Protein AF-A0A965PUX4-F1 (afdb_monomer_lite)

Foldseek 3Di:
DPPWVVQLLVLLLVQCLFDDPSVVLLLVLLVVLLVCVLVLLLVLLCVLLVQVPDDLVVSLVVLQVQLCVVLVVLCVVQQADKFFDAPLNLCLLCPCPQLLVQLCVVCVVVVHHDDNSNPDDGGDIDRLVSLLSSLVSLQVQLQVCADPLRHGDPRSVVSVVSSLSSLVVSQVRADADPPPRGGSSLVSVLSPSDSVLLVQLLSLLLCLQPDQPDHVCNSCPSHHNSSLSSSLSSVSVNLSVQSVDPNSLVCLLCVVVPVSSLRSLCSSSPPSSVSSVVSSPLSNSLNVSSCRSVPDPPSSVVSVVDDDDPVSNVSSVQSSVCSVVSGRRPPPDD

Sequence (334 aa):
MDAAGQPTKTLLDTLATLPGQTKTLVEQFIRNRQVTRPARIMTAADEALGTGGAGYKTTIDALIQQKKTDAAPLYKQIENLSVKVDPELNKLLQAAPKAHGRYEELSQINRQTPIDLSKIRPGDDIPFDALDKVKQSLYDLADAAKGEFGKPTNLSKSYDQLRIDLTNKMDKLSPKDPTTKESIYKMARNAFEGPSQLEGAVKAGRMAMKTDEIGVSELTKGMSASELDAFRIGALQSLRDKVGTEAGQTSLLKMYKEPATSGKLKEIFGTDYREFAAFVAKESRLKEFEKIGRGSQTAQRLFAANELDANDAMQAGQAVASASQGNAAPLLST

Structure (mmCIF, N/CA/C/O backbone):
data_AF-A0A965PUX4-F1
#
_entry.id   AF-A0A965PUX4-F1
#
loop_
_atom_site.group_PDB
_atom_site.id
_atom_site.type_symbol
_atom_site.label_atom_id
_atom_site.label_alt_id
_atom_site.label_comp_id
_atom_site.label_asym_id
_atom_site.label_entity_id
_atom_site.label_seq_id
_atom_site.pdbx_PDB_ins_code
_atom_site.Cartn_x
_atom_site.Cartn_y
_atom_site.Cartn_z
_atom_site.occupancy
_atom_site.B_iso_or_equiv
_atom_site.auth_seq_id
_atom_site.auth_comp_id
_atom_site.auth_asym_id
_atom_site.auth_atom_id
_atom_site.pdbx_PDB_model_num
ATOM 1 N N . MET A 1 1 ? -35.985 2.008 13.898 1.00 30.86 1 MET A N 1
ATOM 2 C CA . MET A 1 1 ? -36.688 1.220 14.935 1.00 30.86 1 MET A CA 1
ATOM 3 C C . MET A 1 1 ? -35.775 1.177 16.150 1.00 30.86 1 MET A C 1
ATOM 5 O O . MET A 1 1 ? -34.848 0.382 16.191 1.00 30.86 1 MET A O 1
ATOM 9 N N . ASP A 1 2 ? -35.990 2.111 17.077 1.00 41.19 2 ASP A N 1
ATOM 10 C CA . ASP A 1 2 ? -35.045 2.525 18.130 1.00 41.19 2 ASP A CA 1
ATOM 11 C C . ASP A 1 2 ? -35.430 2.045 19.546 1.00 41.19 2 ASP A C 1
ATOM 13 O O . ASP A 1 2 ? -34.947 2.569 20.547 1.00 41.19 2 ASP A O 1
ATOM 17 N N . ALA A 1 3 ? -36.303 1.040 19.662 1.00 36.16 3 ALA A N 1
ATOM 18 C CA . ALA A 1 3 ? -36.922 0.667 20.939 1.00 36.16 3 ALA A CA 1
ATOM 19 C C . ALA A 1 3 ? -36.127 -0.354 21.784 1.00 36.16 3 ALA A C 1
ATOM 21 O O . ALA A 1 3 ? -36.355 -0.456 22.985 1.00 36.16 3 ALA A O 1
ATOM 22 N N . ALA A 1 4 ? -35.172 -1.091 21.205 1.00 45.22 4 ALA A N 1
ATOM 23 C CA . ALA A 1 4 ? -34.545 -2.232 21.891 1.00 45.22 4 ALA A CA 1
ATOM 24 C C . ALA A 1 4 ? -33.471 -1.859 22.942 1.00 45.22 4 ALA A C 1
ATOM 26 O O . ALA A 1 4 ? -33.106 -2.691 23.761 1.00 45.22 4 ALA A O 1
ATOM 27 N N . GLY A 1 5 ? -32.943 -0.628 22.952 1.00 49.47 5 GLY A N 1
ATOM 28 C CA . GLY A 1 5 ? -31.853 -0.234 23.867 1.00 49.47 5 GLY A CA 1
ATOM 29 C C . GLY A 1 5 ? -32.276 0.590 25.088 1.00 49.47 5 GLY A C 1
ATOM 30 O O . GLY A 1 5 ? -31.553 0.630 26.084 1.00 49.47 5 GLY A O 1
ATOM 31 N N . GLN A 1 6 ? -33.428 1.264 25.024 1.00 56.12 6 GLN A N 1
ATOM 32 C CA . GLN A 1 6 ? -33.880 2.162 26.092 1.00 56.12 6 GLN A CA 1
ATOM 33 C C . GLN A 1 6 ? -34.237 1.448 27.408 1.00 56.12 6 GLN A C 1
ATOM 35 O O . GLN A 1 6 ? -33.790 1.929 28.448 1.00 56.12 6 GLN A O 1
ATOM 40 N N . PRO A 1 7 ? -34.939 0.294 27.406 1.00 67.38 7 PRO A N 1
ATOM 41 C CA . PRO A 1 7 ? -35.315 -0.383 28.650 1.00 67.38 7 PRO A CA 1
ATOM 42 C C . PRO A 1 7 ? -34.097 -0.821 29.473 1.00 67.38 7 PRO A C 1
ATOM 44 O O . PRO A 1 7 ? -34.041 -0.606 30.680 1.00 67.38 7 PRO A O 1
ATOM 47 N N . THR A 1 8 ? -33.071 -1.364 28.812 1.00 68.69 8 THR A N 1
ATOM 48 C CA . THR A 1 8 ? -31.833 -1.813 29.471 1.00 68.69 8 THR A CA 1
ATOM 49 C C . THR A 1 8 ? -30.975 -0.651 29.954 1.00 68.69 8 THR A C 1
ATOM 51 O O . THR A 1 8 ? -30.372 -0.755 31.017 1.00 68.69 8 THR A O 1
ATOM 54 N N . LYS A 1 9 ? -30.947 0.477 29.227 1.00 71.25 9 LYS A N 1
ATOM 55 C CA . LYS A 1 9 ? -30.250 1.687 29.681 1.00 71.25 9 LYS A CA 1
ATOM 56 C C . LYS A 1 9 ? -30.837 2.211 30.987 1.00 71.25 9 LYS A C 1
ATOM 58 O O . LYS A 1 9 ? -30.085 2.471 31.916 1.00 71.25 9 LYS A O 1
ATOM 63 N N . THR A 1 10 ? -32.158 2.375 31.030 1.00 72.88 10 THR A N 1
ATOM 64 C CA . THR A 1 10 ? -32.869 2.914 32.194 1.00 72.88 10 THR A CA 1
ATOM 65 C C . THR A 1 10 ? -32.741 1.979 33.388 1.00 72.88 10 THR A C 1
ATOM 67 O O . THR A 1 10 ? -32.409 2.442 34.471 1.00 72.88 10 THR A O 1
ATOM 70 N N . LEU A 1 11 ? -32.898 0.667 33.178 1.00 72.31 11 LEU A N 1
ATOM 71 C CA . LEU A 1 11 ? -32.701 -0.333 34.228 1.00 72.31 11 LEU A CA 1
ATOM 72 C C . LEU A 1 11 ? -31.281 -0.273 34.804 1.00 72.31 11 LEU A C 1
ATOM 74 O O . LEU A 1 11 ? -31.112 -0.161 36.012 1.00 72.31 11 LEU A O 1
ATOM 78 N N . LEU A 1 12 ? -30.253 -0.285 33.950 1.00 71.94 12 LEU A N 1
ATOM 79 C CA . LEU A 1 12 ? -28.868 -0.148 34.402 1.00 71.94 12 LEU A CA 1
ATOM 80 C C . LEU A 1 12 ? -28.621 1.183 35.125 1.00 71.94 12 LEU A C 1
ATOM 82 O O . LEU A 1 12 ? -27.825 1.208 36.057 1.00 71.94 12 LEU A O 1
ATOM 86 N N . ASP A 1 13 ? -29.274 2.273 34.711 1.00 74.44 13 ASP A N 1
ATOM 87 C CA . ASP A 1 13 ? -29.136 3.590 35.346 1.00 74.44 13 ASP A CA 1
ATOM 88 C C . ASP A 1 13 ? -29.718 3.592 36.755 1.00 74.44 13 ASP A C 1
ATOM 90 O O . ASP A 1 13 ? -29.035 3.979 37.701 1.00 74.44 13 ASP A O 1
ATOM 94 N N . THR A 1 14 ? -30.921 3.041 36.917 1.00 73.94 14 THR A N 1
ATOM 95 C CA . THR A 1 14 ? -31.535 2.820 38.227 1.00 73.94 14 THR A CA 1
ATOM 96 C C . THR A 1 14 ? -30.644 1.946 39.109 1.00 73.94 14 THR A C 1
ATOM 98 O O . THR A 1 14 ? -30.295 2.349 40.217 1.00 73.94 14 THR A O 1
ATOM 101 N N . LEU A 1 15 ? -30.176 0.805 38.602 1.00 72.56 15 LEU A N 1
ATOM 102 C CA . LEU A 1 15 ? -29.311 -0.107 39.353 1.00 72.56 15 LEU A CA 1
ATOM 103 C C . LEU A 1 15 ? -27.972 0.539 39.740 1.00 72.56 15 LEU A C 1
ATOM 105 O O . LEU A 1 15 ? -27.509 0.373 40.863 1.00 72.56 15 LEU A O 1
ATOM 109 N N . ALA A 1 16 ? -27.363 1.336 38.861 1.00 74.19 16 ALA A N 1
ATOM 110 C CA . ALA A 1 16 ? -26.128 2.059 39.168 1.00 74.19 16 ALA A CA 1
ATOM 111 C C . ALA A 1 16 ? -26.315 3.180 40.206 1.00 74.19 16 ALA A C 1
ATOM 113 O O . ALA A 1 16 ? -25.335 3.648 40.794 1.00 74.19 16 ALA A O 1
ATOM 114 N N . THR A 1 17 ? -27.552 3.644 40.417 1.00 73.56 17 THR A N 1
ATOM 115 C CA . THR A 1 17 ? -27.882 4.605 41.479 1.00 73.56 17 THR A CA 1
ATOM 116 C C . THR A 1 17 ? -28.152 3.956 42.835 1.00 73.56 17 THR A C 1
ATOM 118 O O . THR A 1 17 ? -28.028 4.651 43.846 1.00 73.56 17 THR A O 1
ATOM 121 N N . LEU A 1 18 ? -28.444 2.650 42.881 1.00 73.31 18 LEU A N 1
ATOM 122 C CA . LEU A 1 18 ? -28.573 1.904 44.134 1.00 73.31 18 LEU A CA 1
ATOM 123 C C . LEU A 1 18 ? -27.185 1.688 44.763 1.00 73.31 18 LEU A C 1
ATOM 125 O O . LEU A 1 18 ? -26.250 1.342 44.048 1.00 73.31 18 LEU A O 1
ATOM 129 N N . PRO A 1 19 ? -26.998 1.894 46.073 1.00 67.81 19 PRO A N 1
ATOM 130 C CA . PRO A 1 19 ? -25.722 1.640 46.747 1.00 67.81 19 PRO A CA 1
ATOM 131 C C . PRO A 1 19 ? -25.378 0.141 46.858 1.00 67.81 19 PRO A C 1
ATOM 133 O O . PRO A 1 19 ? -26.136 -0.735 46.460 1.00 67.81 19 PRO A O 1
ATOM 136 N N . GLY A 1 20 ? -24.196 -0.181 47.388 1.00 74.00 20 GLY A N 1
ATOM 137 C CA . GLY A 1 20 ? -23.820 -1.568 47.687 1.00 74.00 20 GLY A CA 1
ATOM 138 C C . GLY A 1 20 ? -23.318 -2.386 46.488 1.00 74.00 20 GLY A C 1
ATOM 139 O O . GLY A 1 20 ? -22.687 -1.862 45.566 1.00 74.00 20 GLY A O 1
ATOM 140 N N . GLN A 1 21 ? -23.528 -3.706 46.539 1.00 74.50 21 GLN A N 1
ATOM 141 C CA . GLN A 1 21 ? -22.941 -4.672 45.595 1.00 74.50 21 GLN A CA 1
ATOM 142 C C . GLN A 1 21 ? -23.390 -4.434 44.145 1.00 74.50 21 GLN A C 1
ATOM 144 O O . GLN A 1 21 ? -22.582 -4.562 43.225 1.00 74.50 21 GLN A O 1
ATOM 149 N N . THR A 1 22 ? -24.636 -4.004 43.945 1.00 71.69 22 THR A N 1
ATOM 150 C CA . THR A 1 22 ? -25.219 -3.707 42.632 1.00 71.69 22 THR A CA 1
ATOM 151 C C . THR A 1 22 ? -24.461 -2.605 41.887 1.00 71.69 22 THR A C 1
ATOM 153 O O . THR A 1 22 ? -24.071 -2.794 40.732 1.00 71.69 22 THR A O 1
ATOM 156 N N . LYS A 1 23 ? -24.142 -1.492 42.559 1.00 75.62 23 LYS A N 1
ATOM 157 C CA . LYS A 1 23 ? -23.298 -0.430 41.989 1.00 75.62 23 LYS A CA 1
ATOM 158 C C . LYS A 1 23 ? -21.919 -0.941 41.605 1.00 75.62 23 LYS A C 1
ATOM 160 O O . LYS A 1 23 ? -21.445 -0.660 40.508 1.00 75.62 23 LYS A O 1
ATOM 165 N N . THR A 1 24 ? -21.288 -1.713 42.489 1.00 80.50 24 THR A N 1
ATOM 166 C CA . THR A 1 24 ? -19.955 -2.276 42.241 1.00 80.50 24 THR A CA 1
ATOM 167 C C . THR A 1 24 ? -19.951 -3.166 40.998 1.00 80.50 24 THR A C 1
ATOM 169 O O . THR A 1 24 ? -19.049 -3.033 40.171 1.00 80.50 24 THR A O 1
ATOM 172 N N . LEU A 1 25 ? -20.974 -4.010 40.818 1.00 79.44 25 LEU A N 1
ATOM 173 C CA . LEU A 1 25 ? -21.133 -4.857 39.632 1.00 79.44 25 LEU A CA 1
ATOM 174 C C . LEU A 1 25 ? -21.278 -4.027 38.350 1.00 79.44 25 LEU A C 1
ATOM 176 O O . LEU A 1 25 ? -20.584 -4.287 37.364 1.00 79.44 25 LEU A O 1
ATOM 180 N N . VAL A 1 26 ? -22.126 -2.993 38.361 1.00 79.06 26 VAL A N 1
ATOM 181 C CA . VAL A 1 26 ? -22.333 -2.131 37.186 1.00 79.06 26 VAL A CA 1
ATOM 182 C C . VAL A 1 26 ? -21.076 -1.311 36.863 1.00 79.06 26 VAL A C 1
ATOM 184 O O . VAL A 1 26 ? -20.679 -1.218 35.700 1.00 79.06 26 VAL A O 1
ATOM 187 N N . GLU A 1 27 ? -20.373 -0.777 37.865 1.00 82.81 27 GLU A N 1
ATOM 188 C CA . GLU A 1 27 ? -19.103 -0.072 37.656 1.00 82.81 27 GLU A CA 1
ATOM 189 C C . GLU A 1 27 ? -17.990 -0.994 37.137 1.00 82.81 27 GLU A C 1
ATOM 191 O O . GLU A 1 27 ? -17.202 -0.588 36.280 1.00 82.81 27 GLU A O 1
ATOM 196 N N . GLN A 1 28 ? -17.893 -2.227 37.647 1.00 85.62 28 GLN A N 1
ATOM 197 C CA . GLN A 1 28 ? -16.951 -3.233 37.146 1.00 85.62 28 GLN A CA 1
ATOM 198 C C . GLN A 1 28 ? -17.258 -3.599 35.695 1.00 85.62 28 GLN A C 1
ATOM 200 O O . GLN A 1 28 ? -16.341 -3.658 34.878 1.00 85.62 28 GLN A O 1
ATOM 205 N N . PHE A 1 29 ? -18.533 -3.769 35.344 1.00 84.25 29 PHE A N 1
ATOM 206 C CA . PHE A 1 29 ? -18.954 -3.981 33.963 1.00 84.25 29 PHE A CA 1
ATOM 207 C C . PHE A 1 29 ? -18.549 -2.815 33.049 1.00 84.25 29 PHE A C 1
ATOM 209 O O . PHE A 1 29 ? -17.936 -3.047 32.004 1.00 84.25 29 PHE A O 1
ATOM 216 N N . ILE A 1 30 ? -18.821 -1.565 33.452 1.00 84.31 30 ILE A N 1
ATOM 217 C CA . ILE A 1 30 ? -18.421 -0.366 32.696 1.00 84.31 30 ILE A CA 1
ATOM 218 C C . ILE A 1 30 ? -16.899 -0.332 32.506 1.00 84.31 30 ILE A C 1
ATOM 220 O O . ILE A 1 30 ? -16.427 -0.192 31.376 1.00 84.31 30 ILE A O 1
ATOM 224 N N . ARG A 1 31 ? -16.126 -0.515 33.586 1.00 86.94 31 ARG A N 1
ATOM 225 C CA . ARG A 1 31 ? -14.654 -0.544 33.534 1.00 86.94 31 ARG A CA 1
ATOM 226 C C . ARG A 1 31 ? -14.146 -1.646 32.608 1.00 86.94 31 ARG A C 1
ATOM 228 O O . ARG A 1 31 ? -13.333 -1.372 31.729 1.00 86.94 31 ARG A O 1
ATOM 235 N N . ASN A 1 32 ? -14.665 -2.864 32.738 1.00 87.31 32 ASN A N 1
ATOM 236 C CA . ASN A 1 32 ? -14.278 -3.987 31.888 1.00 87.31 32 ASN A CA 1
ATOM 237 C C . ASN A 1 32 ? -14.555 -3.688 30.417 1.00 87.31 32 ASN A C 1
ATOM 239 O O . ASN A 1 32 ? -13.683 -3.915 29.578 1.00 87.31 32 ASN A O 1
ATOM 243 N N . ARG A 1 33 ? -15.721 -3.119 30.084 1.00 87.88 33 ARG A N 1
ATOM 244 C CA . ARG A 1 33 ? -16.047 -2.722 28.708 1.00 87.88 33 ARG A CA 1
ATOM 245 C C . ARG A 1 33 ? -15.090 -1.677 28.151 1.00 87.88 33 ARG A C 1
ATOM 247 O O . ARG A 1 33 ? -14.710 -1.811 26.987 1.00 87.88 33 ARG A O 1
ATOM 254 N N . GLN A 1 34 ? -14.716 -0.683 28.957 1.00 86.38 34 GLN A N 1
ATOM 255 C CA . GLN A 1 34 ? -13.759 0.360 28.584 1.00 86.38 34 GLN A CA 1
ATOM 256 C C . GLN A 1 34 ? -12.376 -0.230 28.305 1.00 86.38 34 GLN A C 1
ATOM 258 O O . GLN A 1 34 ? -11.818 0.005 27.235 1.00 86.38 34 GLN A O 1
ATOM 263 N N . VAL A 1 35 ? -11.863 -1.057 29.221 1.00 88.81 35 VAL A N 1
ATOM 264 C CA . VAL A 1 35 ? -10.528 -1.672 29.127 1.00 88.81 35 VAL A CA 1
ATOM 265 C C . VAL A 1 35 ? -10.420 -2.635 27.944 1.00 88.81 35 VAL A C 1
ATOM 267 O O . VAL A 1 35 ? -9.395 -2.686 27.274 1.00 88.81 35 VAL A O 1
ATOM 270 N N . THR A 1 36 ? -11.485 -3.377 27.642 1.00 91.00 36 THR A N 1
ATOM 271 C CA . THR A 1 36 ? -11.485 -4.391 26.572 1.00 91.00 36 THR A CA 1
ATOM 272 C C . THR A 1 36 ? -11.933 -3.853 25.209 1.00 91.00 36 THR A C 1
ATOM 274 O O . THR A 1 36 ? -11.834 -4.564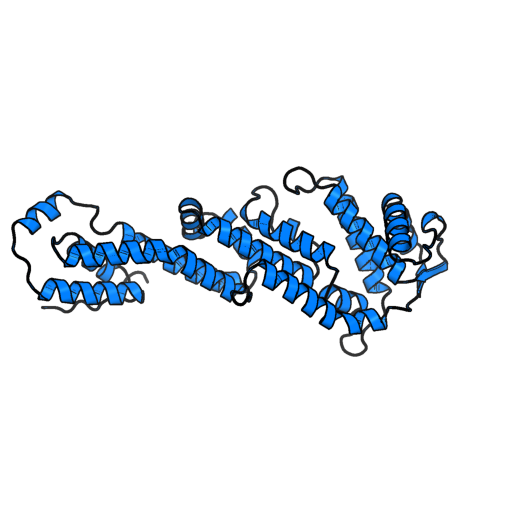 24.209 1.00 91.00 36 THR A O 1
ATOM 277 N N . ARG A 1 37 ? -12.407 -2.599 25.123 1.00 90.69 37 ARG A N 1
ATOM 278 C CA . ARG A 1 37 ? -12.831 -1.982 23.854 1.00 90.69 37 ARG A CA 1
ATOM 279 C C . ARG A 1 37 ? -11.725 -1.979 22.790 1.00 90.69 37 ARG A C 1
ATOM 281 O O . ARG A 1 37 ? -12.043 -2.364 21.666 1.00 90.69 37 ARG A O 1
ATOM 288 N N . PRO A 1 38 ? -10.466 -1.587 23.084 1.00 91.31 38 PRO A N 1
ATOM 289 C CA . PRO A 1 38 ? -9.402 -1.608 22.081 1.00 91.31 38 PRO A CA 1
ATOM 290 C C . PRO A 1 38 ? -9.234 -2.989 21.457 1.00 91.31 38 PRO A C 1
ATOM 292 O O . PRO A 1 38 ? -9.201 -3.096 20.237 1.00 91.31 38 PRO A O 1
ATOM 295 N N . ALA A 1 39 ? -9.218 -4.037 22.287 1.00 90.94 39 ALA A N 1
ATOM 296 C CA . ALA A 1 39 ? -9.098 -5.413 21.824 1.00 90.94 39 ALA A CA 1
ATOM 297 C C . ALA A 1 39 ? -10.256 -5.793 20.893 1.00 90.94 39 ALA A C 1
ATOM 299 O O . ALA A 1 39 ? -10.001 -6.265 19.795 1.00 90.94 39 ALA A O 1
ATOM 300 N N . ARG A 1 40 ? -11.513 -5.500 21.263 1.00 91.56 40 ARG A N 1
ATOM 301 C CA . ARG A 1 40 ? -12.663 -5.820 20.398 1.00 91.56 40 ARG A CA 1
ATOM 302 C C . ARG A 1 40 ? -12.655 -5.057 19.069 1.00 91.56 40 ARG A C 1
ATOM 304 O O . ARG A 1 40 ? -12.982 -5.640 18.043 1.00 91.56 40 ARG A O 1
ATOM 311 N N . ILE A 1 41 ? -12.286 -3.769 19.075 1.00 91.81 41 ILE A N 1
ATOM 312 C CA . ILE A 1 41 ? -12.155 -2.987 17.831 1.00 91.81 41 ILE A CA 1
ATOM 313 C C . ILE A 1 41 ? -11.043 -3.572 16.954 1.00 91.81 41 ILE A C 1
ATOM 315 O O . ILE A 1 41 ? -11.230 -3.665 15.744 1.00 91.81 41 ILE A O 1
ATOM 319 N N . MET A 1 42 ? -9.916 -3.980 17.547 1.00 90.38 42 MET A N 1
ATOM 320 C CA . MET A 1 42 ? -8.828 -4.602 16.794 1.00 90.38 42 MET A CA 1
ATOM 321 C C . MET A 1 42 ? -9.202 -5.967 16.239 1.00 90.38 42 MET A C 1
ATOM 323 O O . MET A 1 42 ? -8.897 -6.214 15.086 1.00 90.38 42 MET A O 1
ATOM 327 N N . THR A 1 43 ? -9.900 -6.814 16.994 1.00 89.56 43 THR A N 1
ATOM 328 C CA . THR A 1 43 ? -10.389 -8.101 16.482 1.00 89.56 43 THR A CA 1
ATOM 329 C C . THR A 1 43 ? -11.285 -7.897 15.264 1.00 89.56 43 THR A C 1
ATOM 331 O O . THR A 1 43 ? -11.024 -8.484 14.224 1.00 89.56 43 THR A O 1
ATOM 334 N N . ALA A 1 44 ? -12.257 -6.982 15.343 1.00 90.75 44 ALA A N 1
ATOM 335 C CA . ALA A 1 44 ? -13.128 -6.682 14.207 1.00 90.75 44 ALA A CA 1
ATOM 336 C C . ALA A 1 44 ? -12.363 -6.101 13.002 1.00 90.75 44 ALA A C 1
ATOM 338 O O . ALA A 1 44 ? -12.739 -6.332 11.857 1.00 90.75 44 ALA A O 1
ATOM 339 N N . ALA A 1 45 ? -11.299 -5.328 13.244 1.00 89.81 45 ALA A N 1
ATOM 340 C CA . ALA A 1 45 ? -10.454 -4.804 12.176 1.00 89.81 45 ALA A CA 1
ATOM 341 C C . ALA A 1 45 ? -9.571 -5.886 11.535 1.00 89.81 45 ALA A C 1
ATOM 343 O O . ALA A 1 45 ? -9.446 -5.914 10.314 1.00 89.81 45 ALA A O 1
ATOM 344 N N . ASP A 1 46 ? -8.971 -6.757 12.349 1.00 85.56 46 ASP A N 1
ATOM 345 C CA . ASP A 1 46 ? -8.137 -7.880 11.912 1.00 85.56 46 ASP A CA 1
ATOM 346 C C . ASP A 1 46 ? -8.969 -8.880 11.088 1.00 85.56 46 ASP A C 1
ATOM 348 O O . ASP A 1 46 ? -8.511 -9.343 10.045 1.00 85.56 46 ASP A O 1
ATOM 352 N N . GLU A 1 47 ? -10.201 -9.172 11.524 1.00 86.81 47 GLU A N 1
ATOM 353 C CA . GLU A 1 47 ? -11.165 -10.022 10.811 1.00 86.81 47 GLU A CA 1
ATOM 354 C C . GLU A 1 47 ? -11.568 -9.404 9.469 1.00 86.81 47 GLU A C 1
ATOM 356 O O . GLU A 1 47 ? -11.436 -10.054 8.434 1.00 86.81 47 GLU A O 1
ATOM 361 N N . ALA A 1 48 ? -11.974 -8.129 9.462 1.00 86.12 48 ALA A N 1
ATOM 362 C CA . ALA A 1 48 ? -12.404 -7.449 8.241 1.00 86.12 48 ALA A CA 1
ATOM 363 C C . ALA A 1 48 ? -11.264 -7.233 7.229 1.00 86.12 48 ALA A C 1
ATOM 365 O O . ALA A 1 48 ? -11.516 -7.172 6.033 1.00 86.12 48 ALA A O 1
ATOM 366 N N . LEU A 1 49 ? -10.010 -7.114 7.681 1.00 79.88 49 LEU A N 1
ATOM 367 C CA . LEU A 1 49 ? -8.841 -7.020 6.794 1.00 79.88 49 LEU A CA 1
ATOM 368 C C . LEU A 1 49 ? -8.208 -8.384 6.479 1.00 79.88 49 LEU A C 1
ATOM 370 O O . LEU A 1 49 ? -7.246 -8.433 5.712 1.00 79.88 49 LEU A O 1
ATOM 374 N N . GLY A 1 50 ? -8.709 -9.476 7.066 1.00 76.94 50 GLY A N 1
ATOM 375 C CA . GLY A 1 50 ? -8.218 -10.834 6.829 1.00 76.94 50 GLY A CA 1
ATOM 376 C C . GLY A 1 50 ? -6.778 -11.084 7.291 1.00 76.94 50 GLY A C 1
ATOM 377 O O . GLY A 1 50 ? -6.093 -11.929 6.719 1.00 76.94 50 GLY A O 1
ATOM 378 N N . THR A 1 51 ? -6.280 -10.362 8.300 1.00 69.50 51 THR A N 1
ATOM 379 C CA . THR A 1 51 ? -4.862 -10.437 8.719 1.00 69.50 51 THR A CA 1
ATOM 380 C C . THR A 1 51 ? -4.562 -11.550 9.727 1.00 69.50 51 THR A C 1
ATOM 382 O O . THR A 1 51 ? -3.399 -11.791 10.052 1.00 69.50 51 THR A O 1
ATOM 385 N N . GLY A 1 52 ? -5.590 -12.241 10.232 1.00 65.62 52 GLY A N 1
ATOM 386 C CA . GLY A 1 52 ? -5.439 -13.443 11.060 1.00 65.62 52 GLY A CA 1
ATOM 387 C C . GLY A 1 52 ? -4.813 -13.216 12.442 1.00 65.62 52 GLY A C 1
ATOM 388 O O . GLY A 1 52 ? -4.331 -14.169 13.049 1.00 65.62 52 GLY A O 1
ATOM 389 N N . GLY A 1 53 ? -4.779 -11.973 12.941 1.00 61.34 53 GLY A N 1
ATOM 390 C CA . GLY A 1 53 ? -4.309 -11.644 14.296 1.00 61.34 53 GLY A CA 1
ATOM 391 C C . GLY A 1 53 ? -2.814 -11.883 14.554 1.00 61.34 53 GLY A C 1
ATOM 392 O O . GLY A 1 53 ? -2.363 -11.798 15.699 1.00 61.34 53 GLY A O 1
ATOM 393 N N . ALA A 1 54 ? -2.029 -12.186 13.518 1.00 60.03 54 ALA A N 1
ATOM 394 C CA . ALA A 1 54 ? -0.600 -12.420 13.650 1.00 60.03 54 ALA A CA 1
ATOM 395 C C . ALA A 1 54 ? 0.152 -11.133 14.049 1.00 60.03 54 ALA A C 1
ATOM 397 O O . ALA A 1 54 ? -0.239 -10.002 13.740 1.00 60.03 54 ALA A O 1
ATOM 398 N N . GLY A 1 55 ? 1.268 -11.300 14.768 1.00 62.75 55 GLY A N 1
ATOM 399 C CA . GLY A 1 55 ? 2.141 -10.187 15.133 1.00 62.75 55 GLY A CA 1
ATOM 400 C C . GLY A 1 55 ? 2.629 -9.451 13.884 1.00 62.75 55 GLY A C 1
ATOM 401 O O . GLY A 1 55 ? 3.038 -10.080 12.911 1.00 62.75 55 GLY A O 1
ATOM 402 N N . TYR A 1 56 ? 2.603 -8.117 13.905 1.00 68.94 56 TYR A N 1
ATOM 403 C CA . TYR A 1 56 ? 2.845 -7.266 12.732 1.00 68.94 56 TYR A CA 1
ATOM 404 C C . TYR A 1 56 ? 4.104 -7.646 11.929 1.00 68.94 56 TYR A C 1
ATOM 406 O O . TYR A 1 56 ? 4.030 -7.829 10.718 1.00 68.94 56 TYR A O 1
ATOM 414 N N . LYS A 1 57 ? 5.251 -7.830 12.600 1.00 69.38 57 LYS A N 1
ATOM 415 C CA . LYS A 1 57 ? 6.514 -8.183 11.929 1.00 69.38 57 LYS A CA 1
ATOM 416 C C . LYS A 1 57 ? 6.474 -9.592 11.329 1.00 69.38 57 LYS A C 1
ATOM 418 O O . LYS A 1 57 ? 6.803 -9.766 10.164 1.00 69.38 57 LYS A O 1
ATOM 423 N N . THR A 1 58 ? 6.000 -10.570 12.099 1.00 72.06 58 THR A N 1
ATOM 424 C CA . THR A 1 58 ? 5.833 -11.958 11.644 1.00 72.06 58 THR A CA 1
ATOM 425 C C . THR A 1 58 ? 4.892 -12.048 10.445 1.00 72.06 58 THR A C 1
ATOM 427 O O . THR A 1 58 ? 5.141 -12.826 9.533 1.00 72.06 58 THR A O 1
ATOM 430 N N . THR A 1 59 ? 3.848 -11.217 10.418 1.00 73.50 59 THR A N 1
ATOM 431 C CA . THR A 1 59 ? 2.885 -11.152 9.311 1.00 73.50 59 THR A CA 1
ATOM 432 C C . THR A 1 59 ? 3.543 -10.629 8.040 1.00 73.50 59 THR A C 1
ATOM 434 O O . THR A 1 59 ? 3.308 -11.177 6.971 1.00 73.50 59 THR A O 1
ATOM 437 N N . ILE A 1 60 ? 4.396 -9.605 8.145 1.00 78.06 60 ILE A N 1
ATOM 438 C CA . ILE A 1 60 ? 5.103 -9.041 6.988 1.00 78.06 60 ILE A CA 1
ATOM 439 C C . ILE A 1 60 ? 6.115 -10.038 6.430 1.00 78.06 60 ILE A C 1
ATOM 441 O O . ILE A 1 60 ? 6.092 -10.296 5.231 1.00 78.06 60 ILE A O 1
ATOM 445 N N . ASP A 1 61 ? 6.963 -10.629 7.276 1.00 82.50 61 ASP A N 1
ATOM 446 C CA . ASP A 1 61 ? 7.987 -11.577 6.819 1.00 82.50 61 ASP A CA 1
ATOM 447 C C . ASP A 1 61 ? 7.340 -12.819 6.175 1.00 82.50 61 ASP A C 1
ATOM 449 O O . ASP A 1 61 ? 7.746 -13.252 5.093 1.00 82.50 61 ASP A O 1
ATOM 453 N N . ALA A 1 62 ? 6.280 -13.354 6.797 1.00 82.88 62 ALA A N 1
ATOM 454 C CA . ALA A 1 62 ? 5.512 -14.469 6.247 1.00 82.88 62 ALA A CA 1
ATOM 455 C C . ALA A 1 62 ? 4.817 -14.095 4.929 1.00 82.88 62 ALA A C 1
ATOM 457 O O . ALA A 1 62 ? 4.888 -14.866 3.972 1.00 82.88 62 ALA A O 1
ATOM 458 N N . LEU A 1 63 ? 4.207 -12.905 4.848 1.00 81.62 63 LEU A N 1
ATOM 459 C CA . LEU A 1 63 ? 3.583 -12.406 3.623 1.00 81.62 63 LEU A CA 1
ATOM 460 C C . LEU A 1 63 ? 4.613 -12.278 2.499 1.00 81.62 63 LEU A C 1
ATOM 462 O O . LEU A 1 63 ? 4.371 -12.772 1.404 1.00 81.62 63 LEU A O 1
ATOM 466 N N . ILE A 1 64 ? 5.764 -11.649 2.756 1.00 86.06 64 ILE A N 1
ATOM 467 C CA . ILE A 1 64 ? 6.836 -11.487 1.764 1.00 86.06 64 ILE A CA 1
ATOM 468 C C . ILE A 1 64 ? 7.270 -12.856 1.244 1.00 86.06 64 ILE A C 1
ATOM 470 O O . ILE A 1 64 ? 7.357 -13.052 0.032 1.00 86.06 64 ILE A O 1
ATOM 474 N N . GLN A 1 65 ? 7.512 -13.814 2.142 1.00 89.19 65 GLN A N 1
ATOM 475 C CA . GLN A 1 65 ? 7.973 -15.142 1.753 1.00 89.19 65 GLN A CA 1
ATOM 476 C C . GLN A 1 65 ? 6.915 -15.918 0.958 1.00 89.19 65 GLN A C 1
ATOM 478 O O . GLN A 1 65 ? 7.250 -16.555 -0.046 1.00 89.19 65 GLN A O 1
ATOM 483 N N . GLN A 1 66 ? 5.650 -15.846 1.372 1.00 88.12 66 GLN A N 1
ATOM 484 C CA . GLN A 1 66 ? 4.535 -16.462 0.659 1.00 88.12 66 GLN A CA 1
ATOM 485 C C . GLN A 1 66 ? 4.386 -15.856 -0.739 1.00 88.12 66 GLN A C 1
ATOM 487 O O . GLN A 1 66 ? 4.495 -16.570 -1.730 1.00 88.12 66 GLN A O 1
ATOM 492 N N . LYS A 1 67 ? 4.242 -14.530 -0.833 1.00 88.62 67 LYS A N 1
ATOM 493 C CA . LYS A 1 67 ? 4.063 -13.815 -2.104 1.00 88.62 67 LYS A CA 1
ATOM 494 C C . LYS A 1 67 ? 5.234 -14.062 -3.059 1.00 88.62 67 LYS A C 1
ATOM 496 O O . LYS A 1 67 ? 5.021 -14.331 -4.239 1.00 88.62 67 LYS A O 1
ATOM 501 N N . LYS A 1 68 ? 6.473 -14.065 -2.550 1.00 90.44 68 LYS A N 1
ATOM 502 C CA . LYS A 1 68 ? 7.668 -14.423 -3.330 1.00 90.44 68 LYS A CA 1
ATOM 503 C C . LYS A 1 68 ? 7.588 -15.845 -3.892 1.00 90.44 68 LYS A C 1
ATOM 505 O O . LYS A 1 68 ? 7.955 -16.060 -5.044 1.00 90.44 68 LYS A O 1
ATOM 510 N N . THR A 1 69 ? 7.124 -16.803 -3.090 1.00 92.69 69 THR A N 1
ATOM 511 C CA . THR A 1 69 ? 6.957 -18.204 -3.510 1.00 92.69 69 THR A CA 1
ATOM 512 C C . THR A 1 69 ? 5.877 -18.328 -4.586 1.00 92.69 69 THR A C 1
ATOM 514 O O . THR A 1 69 ? 6.113 -18.963 -5.612 1.00 92.69 69 THR A O 1
ATOM 517 N N . ASP A 1 70 ? 4.743 -17.654 -4.395 1.00 88.81 70 ASP A N 1
ATOM 518 C CA . ASP A 1 70 ? 3.603 -17.674 -5.317 1.00 88.81 70 ASP A CA 1
ATOM 519 C C . ASP A 1 70 ? 3.941 -17.026 -6.673 1.00 88.81 70 ASP A C 1
ATOM 521 O O . ASP A 1 70 ? 3.496 -17.490 -7.724 1.00 88.81 70 ASP A O 1
ATOM 525 N N . ALA A 1 71 ? 4.763 -15.971 -6.673 1.00 93.31 71 ALA A N 1
ATOM 526 C CA . ALA A 1 71 ? 5.155 -15.253 -7.885 1.00 93.31 71 ALA A CA 1
ATOM 527 C C . ALA A 1 71 ? 6.318 -15.901 -8.654 1.00 93.31 71 ALA A C 1
ATOM 529 O O . ALA A 1 71 ? 6.450 -15.688 -9.861 1.00 93.31 71 ALA A O 1
ATOM 530 N N . ALA A 1 72 ? 7.164 -16.692 -7.984 1.00 93.50 72 ALA A N 1
ATOM 531 C CA . ALA A 1 72 ? 8.334 -17.335 -8.584 1.00 93.50 72 ALA A CA 1
ATOM 532 C C . ALA A 1 72 ? 8.057 -18.065 -9.918 1.00 93.50 72 ALA A C 1
ATOM 534 O O . ALA A 1 72 ? 8.804 -17.832 -10.874 1.00 93.50 72 ALA A O 1
ATOM 535 N N . PRO A 1 73 ? 7.007 -18.904 -10.060 1.00 95.12 73 PRO A N 1
ATOM 536 C CA . PRO A 1 73 ? 6.727 -19.571 -11.333 1.00 95.12 73 PRO A CA 1
ATOM 537 C C . PRO A 1 73 ? 6.337 -18.607 -12.461 1.00 95.12 73 PRO A C 1
ATOM 539 O O . PRO A 1 73 ? 6.570 -18.925 -13.625 1.00 95.12 73 PRO A O 1
ATOM 542 N N . LEU A 1 74 ? 5.764 -17.441 -12.149 1.00 94.25 74 LEU A N 1
ATOM 543 C CA . LEU A 1 74 ? 5.396 -16.436 -13.149 1.00 94.25 74 LEU A CA 1
ATOM 544 C C . LEU A 1 74 ? 6.628 -15.649 -13.607 1.00 94.25 74 LEU A C 1
ATOM 546 O O . LEU A 1 74 ? 6.839 -15.495 -14.807 1.00 94.25 74 LEU A O 1
ATOM 550 N N . TYR A 1 75 ? 7.497 -15.238 -12.677 1.00 93.25 75 TYR A N 1
ATOM 551 C CA . TYR A 1 75 ? 8.766 -14.590 -13.029 1.00 93.25 75 TYR A CA 1
ATOM 552 C C . TYR A 1 75 ? 9.686 -15.509 -13.836 1.00 93.25 75 TYR A C 1
ATOM 554 O O . TYR A 1 75 ? 10.298 -15.066 -14.805 1.00 93.25 75 TYR A O 1
ATOM 562 N N . LYS A 1 76 ? 9.715 -16.809 -13.521 1.00 94.12 76 LYS A N 1
ATOM 563 C CA . LYS A 1 76 ? 10.494 -17.795 -14.282 1.00 94.12 76 LYS A CA 1
ATOM 564 C C . LYS A 1 76 ? 10.074 -17.891 -15.755 1.00 94.12 76 LYS A C 1
ATOM 566 O O . LYS A 1 76 ? 10.911 -18.149 -16.614 1.00 94.12 76 LYS A O 1
ATOM 571 N N . GLN A 1 77 ? 8.798 -17.662 -16.075 1.00 93.50 77 GLN A N 1
ATOM 572 C CA . GLN A 1 77 ? 8.308 -17.693 -17.462 1.00 93.50 77 GLN A CA 1
ATOM 573 C C . GLN A 1 77 ? 8.827 -16.527 -18.315 1.00 93.50 77 GLN A C 1
ATOM 575 O O . GLN A 1 77 ? 8.820 -16.623 -19.540 1.00 93.50 77 GLN A O 1
ATOM 580 N N . ILE A 1 78 ? 9.284 -15.443 -17.685 1.00 93.81 78 ILE A N 1
ATOM 581 C CA . ILE A 1 78 ? 9.769 -14.231 -18.362 1.00 93.81 78 ILE A CA 1
ATOM 582 C C . ILE A 1 78 ? 11.245 -13.927 -18.069 1.00 93.81 78 ILE A C 1
ATOM 584 O O . ILE A 1 78 ? 11.763 -12.927 -18.554 1.00 93.81 78 ILE A O 1
ATOM 588 N N . GLU A 1 79 ? 11.937 -14.788 -17.319 1.00 90.00 79 GLU A N 1
ATOM 589 C CA . GLU A 1 79 ? 13.324 -14.584 -16.873 1.00 90.00 79 GLU A CA 1
ATOM 590 C C . GLU A 1 79 ? 14.303 -14.392 -18.043 1.00 90.00 79 GLU A C 1
ATOM 592 O O . GLU A 1 79 ? 15.167 -13.523 -17.999 1.00 90.00 79 GLU A O 1
ATOM 597 N N . ASN A 1 80 ? 14.119 -15.152 -19.127 1.00 91.25 80 ASN A N 1
ATOM 598 C CA . ASN A 1 80 ? 14.964 -15.090 -20.328 1.00 91.25 80 ASN A CA 1
ATOM 599 C C . ASN A 1 80 ? 14.316 -14.311 -21.482 1.00 91.25 80 ASN A C 1
ATOM 601 O O . ASN A 1 80 ? 14.715 -14.450 -22.638 1.00 91.25 80 ASN A O 1
ATOM 605 N N . LEU A 1 81 ? 13.276 -13.525 -21.196 1.00 95.38 81 LEU A N 1
ATOM 606 C CA . LEU A 1 81 ? 12.597 -12.736 -22.212 1.00 95.38 81 LEU A CA 1
ATOM 607 C C . LEU A 1 81 ? 13.465 -11.537 -22.613 1.00 95.38 81 LEU A C 1
ATOM 609 O O . LEU A 1 81 ? 13.911 -10.759 -21.769 1.00 95.38 81 LEU A O 1
ATOM 613 N N . SER A 1 82 ? 13.638 -11.340 -23.916 1.00 95.81 82 SER A N 1
ATOM 614 C CA . SER A 1 82 ? 14.116 -10.082 -24.491 1.00 95.81 82 SER A CA 1
ATOM 615 C C . SER A 1 82 ? 13.021 -9.467 -25.348 1.00 95.81 82 SER A C 1
ATOM 617 O O . SER A 1 82 ? 12.262 -10.178 -26.007 1.00 95.81 82 SER A O 1
ATOM 619 N N . VAL A 1 83 ? 12.927 -8.141 -25.321 1.00 96.19 83 VAL A N 1
ATOM 620 C CA . VAL A 1 83 ? 11.931 -7.388 -26.086 1.00 96.19 83 VAL A CA 1
ATOM 621 C C . VAL A 1 83 ? 12.614 -6.383 -26.996 1.00 96.19 83 VAL A C 1
ATOM 623 O O . VAL A 1 83 ? 13.641 -5.802 -26.644 1.00 96.19 83 VAL A O 1
ATOM 626 N N . LYS A 1 84 ? 12.009 -6.160 -28.163 1.00 97.00 84 LYS A N 1
ATOM 627 C CA . LYS A 1 84 ? 12.443 -5.122 -29.092 1.00 97.00 84 LYS A CA 1
ATOM 628 C C . LYS A 1 84 ? 12.064 -3.751 -28.558 1.00 97.00 84 LYS A C 1
ATOM 630 O O . LYS A 1 84 ? 10.916 -3.515 -28.179 1.00 97.00 84 LYS A O 1
ATOM 635 N N . VAL A 1 85 ? 13.024 -2.837 -28.569 1.00 97.06 85 VAL A N 1
ATOM 636 C CA . VAL A 1 85 ? 12.804 -1.451 -28.172 1.00 97.06 85 VAL A CA 1
ATOM 637 C C . VAL A 1 85 ? 12.057 -0.728 -29.283 1.00 97.06 85 VAL A C 1
ATOM 639 O O . VAL A 1 85 ? 12.547 -0.607 -30.402 1.00 97.06 85 VAL A O 1
ATOM 642 N N . ASP A 1 86 ? 10.870 -0.220 -28.980 1.00 97.50 86 ASP A N 1
ATOM 643 C CA . ASP A 1 86 ? 10.126 0.664 -29.874 1.00 97.50 86 ASP A CA 1
ATOM 644 C C . ASP A 1 86 ? 10.281 2.141 -29.454 1.00 97.50 86 ASP A C 1
ATOM 646 O O . ASP A 1 86 ? 10.869 2.430 -28.404 1.00 97.50 86 ASP A O 1
ATOM 650 N N . PRO A 1 87 ? 9.804 3.111 -30.260 1.00 97.62 87 PRO A N 1
ATOM 651 C CA . PRO A 1 87 ? 9.964 4.531 -29.940 1.00 97.62 87 PRO A CA 1
ATOM 652 C C . PRO A 1 87 ? 9.345 4.946 -28.597 1.00 97.62 87 PRO A C 1
ATOM 654 O O . PRO A 1 87 ? 9.868 5.838 -27.931 1.00 97.62 87 PRO A O 1
ATOM 657 N N . GLU A 1 88 ? 8.249 4.303 -28.182 1.00 97.00 88 GLU A N 1
ATOM 658 C CA . GLU A 1 88 ? 7.590 4.583 -26.902 1.00 97.00 88 GLU A CA 1
ATOM 659 C C . GLU A 1 88 ? 8.456 4.097 -25.734 1.00 97.00 88 GLU A C 1
ATOM 661 O O . GLU A 1 88 ? 8.739 4.873 -24.822 1.00 97.00 88 GLU A O 1
ATOM 666 N N . LEU A 1 89 ? 8.941 2.850 -25.786 1.00 96.88 89 LEU A N 1
ATOM 667 C CA . LEU A 1 89 ? 9.827 2.303 -24.761 1.00 96.88 89 LEU A CA 1
ATOM 668 C C . LEU A 1 89 ? 11.133 3.098 -24.679 1.00 96.88 89 LEU A C 1
ATOM 670 O O . LEU A 1 89 ? 11.581 3.423 -23.583 1.00 96.88 89 LEU A O 1
ATOM 674 N N . ASN A 1 90 ? 11.716 3.470 -25.822 1.00 96.62 90 ASN A N 1
ATOM 675 C CA . ASN A 1 90 ? 12.920 4.294 -25.845 1.00 96.62 90 ASN A CA 1
ATOM 676 C C . ASN A 1 90 ? 12.696 5.640 -25.142 1.00 96.62 90 ASN A C 1
ATOM 678 O O . ASN A 1 90 ? 13.486 6.016 -24.280 1.00 96.62 90 ASN A O 1
ATOM 682 N N . LYS A 1 91 ? 11.588 6.330 -25.440 1.00 96.69 91 LYS A N 1
ATOM 683 C CA . LYS A 1 91 ? 11.243 7.598 -24.785 1.00 96.69 91 LYS A CA 1
ATOM 684 C C . LYS A 1 91 ? 11.115 7.447 -23.267 1.00 96.69 91 LYS A C 1
ATOM 686 O O . LYS A 1 91 ? 11.607 8.305 -22.539 1.00 96.69 91 LYS A O 1
ATOM 691 N N . LEU A 1 92 ? 10.477 6.374 -22.793 1.00 96.62 92 LEU A N 1
ATOM 692 C CA . LEU A 1 92 ? 10.341 6.094 -21.359 1.00 96.62 92 LEU A CA 1
ATOM 693 C C . LEU A 1 92 ? 11.705 5.842 -20.704 1.00 96.62 92 LEU A C 1
ATOM 695 O O . LEU A 1 92 ? 11.992 6.409 -19.652 1.00 96.62 92 LEU A O 1
ATOM 699 N N . LEU A 1 93 ? 12.572 5.057 -21.350 1.00 94.88 93 LEU A N 1
ATOM 700 C CA . LEU A 1 93 ? 13.921 4.787 -20.849 1.00 94.88 93 LEU A CA 1
ATOM 701 C C . LEU A 1 93 ? 14.767 6.063 -20.775 1.00 94.88 93 LEU A C 1
ATOM 703 O O . LEU A 1 93 ? 15.427 6.289 -19.765 1.00 94.88 93 LEU A O 1
ATOM 707 N N . GLN A 1 94 ? 14.718 6.929 -21.789 1.00 95.00 94 GLN A N 1
ATOM 708 C CA . GLN A 1 94 ? 15.520 8.159 -21.818 1.00 95.00 94 GLN A CA 1
ATOM 709 C C . GLN A 1 94 ? 14.990 9.272 -20.893 1.00 95.00 94 GLN A C 1
ATOM 711 O O . GLN A 1 94 ? 15.703 10.238 -20.623 1.00 95.00 94 GLN A O 1
ATOM 716 N N . ALA A 1 95 ? 13.767 9.153 -20.365 1.00 93.94 95 ALA A N 1
ATOM 717 C CA . ALA A 1 95 ? 13.155 10.176 -19.515 1.00 93.94 95 ALA A CA 1
ATOM 718 C C . ALA A 1 95 ? 13.744 10.259 -18.090 1.00 93.94 95 ALA A C 1
ATOM 720 O O . ALA A 1 95 ? 13.529 11.262 -17.408 1.00 93.94 95 ALA A O 1
ATOM 721 N N . ALA A 1 96 ? 14.492 9.251 -17.626 1.00 84.31 96 ALA A N 1
ATOM 722 C CA . ALA A 1 96 ? 15.096 9.261 -16.291 1.00 84.31 96 ALA A CA 1
ATOM 723 C C . ALA A 1 96 ? 16.536 8.720 -16.261 1.00 84.31 96 ALA A C 1
ATOM 725 O O . ALA A 1 96 ? 16.774 7.629 -15.743 1.00 84.31 96 ALA A O 1
ATOM 726 N N . PRO A 1 97 ? 17.530 9.524 -16.684 1.00 91.88 97 PRO A N 1
ATOM 727 C CA . PRO A 1 97 ? 18.945 9.144 -16.613 1.00 91.88 97 PRO A CA 1
ATOM 728 C C . PRO A 1 97 ? 19.413 8.754 -15.201 1.00 91.88 97 PRO A C 1
ATOM 730 O O . PRO A 1 97 ? 20.258 7.883 -15.032 1.00 91.88 97 PRO A O 1
ATOM 733 N N . LYS A 1 98 ? 18.823 9.342 -14.147 1.00 93.19 98 LYS A N 1
ATOM 734 C CA . LYS A 1 98 ? 19.128 8.960 -12.755 1.00 93.19 98 LYS A CA 1
ATOM 735 C C . LYS A 1 98 ? 18.730 7.518 -12.422 1.00 93.19 98 LYS A C 1
ATOM 737 O O . LYS A 1 98 ? 19.351 6.913 -11.553 1.00 93.19 98 LYS A O 1
ATOM 742 N N . ALA A 1 99 ? 17.710 6.976 -13.087 1.00 93.88 99 ALA A N 1
ATOM 743 C CA . ALA A 1 99 ? 17.321 5.582 -12.913 1.00 93.88 99 ALA A CA 1
ATOM 744 C C . ALA A 1 99 ? 18.348 4.634 -13.550 1.00 93.88 99 ALA A C 1
ATOM 746 O O . ALA A 1 99 ? 18.530 3.534 -13.040 1.00 93.88 99 ALA A O 1
ATOM 747 N N . HIS A 1 100 ? 19.062 5.067 -14.600 1.00 93.75 100 HIS A N 1
ATOM 748 C CA . HIS A 1 100 ? 20.134 4.275 -15.220 1.00 93.75 100 HIS A CA 1
ATOM 749 C C . HIS A 1 100 ? 21.284 4.046 -14.244 1.00 93.75 100 HIS A C 1
ATOM 751 O O . HIS A 1 100 ? 21.681 2.905 -14.047 1.00 93.75 100 HIS A O 1
ATOM 757 N N . GLY A 1 101 ? 21.742 5.096 -13.554 1.00 92.25 101 GLY A N 1
ATOM 758 C CA . GLY A 1 101 ? 22.824 4.966 -12.570 1.00 92.25 101 GLY A CA 1
ATOM 759 C C . GLY A 1 101 ? 22.486 4.009 -11.419 1.00 92.25 101 GLY A C 1
ATOM 760 O O . GLY A 1 101 ? 23.316 3.191 -11.034 1.00 92.25 101 GLY A O 1
ATOM 761 N N . ARG A 1 102 ? 21.246 4.043 -10.908 1.00 91.81 102 ARG A N 1
ATOM 762 C CA . ARG A 1 102 ? 20.788 3.084 -9.882 1.00 91.81 102 ARG A CA 1
ATOM 763 C C . ARG A 1 102 ? 20.645 1.663 -10.420 1.00 91.81 102 ARG A C 1
ATOM 765 O O . ARG A 1 102 ? 21.003 0.715 -9.729 1.00 91.81 102 ARG A O 1
ATOM 772 N N . TYR A 1 103 ? 20.162 1.507 -11.650 1.00 92.94 103 TYR A N 1
ATOM 773 C CA . TYR A 1 103 ? 20.122 0.214 -12.329 1.00 92.94 103 TYR A CA 1
ATOM 774 C C . TYR A 1 103 ? 21.527 -0.391 -12.480 1.00 92.94 103 TYR A C 1
ATOM 776 O O . TYR A 1 103 ? 21.712 -1.588 -12.242 1.00 92.94 103 TYR A O 1
ATOM 784 N N . GLU A 1 104 ? 22.510 0.426 -12.865 1.00 92.31 104 GLU A N 1
ATOM 785 C CA . GLU A 1 104 ? 23.904 0.008 -13.010 1.00 92.31 104 GLU A CA 1
ATOM 786 C C . GLU A 1 104 ? 24.478 -0.452 -11.671 1.00 92.31 104 GLU A C 1
ATOM 788 O O . GLU A 1 104 ? 25.012 -1.558 -11.589 1.00 92.31 104 GLU A O 1
ATOM 793 N N . GLU A 1 105 ? 24.296 0.345 -10.616 1.00 91.62 105 GLU A N 1
ATOM 794 C CA . GLU A 1 105 ? 24.712 0.007 -9.253 1.00 91.62 105 GLU A CA 1
ATOM 795 C C . GLU A 1 105 ? 24.076 -1.310 -8.779 1.00 91.62 105 GLU A C 1
ATOM 797 O O . GLU A 1 105 ? 24.778 -2.229 -8.351 1.00 91.62 105 GLU A O 1
ATOM 802 N N . LEU A 1 106 ? 22.756 -1.450 -8.929 1.00 88.00 106 LEU A N 1
ATOM 803 C CA . LEU A 1 106 ? 22.023 -2.647 -8.517 1.00 88.00 106 LEU A CA 1
ATOM 804 C C . LEU A 1 106 ? 22.474 -3.893 -9.295 1.00 88.00 106 LEU A C 1
ATOM 806 O O . LEU A 1 106 ? 22.629 -4.969 -8.718 1.00 88.00 106 LEU A O 1
ATOM 810 N N . SER A 1 107 ? 22.732 -3.755 -10.597 1.00 89.50 107 SER A N 1
ATOM 811 C CA . SER A 1 107 ? 23.245 -4.850 -11.428 1.00 89.50 107 SER A CA 1
ATOM 812 C C . SER A 1 107 ? 24.652 -5.269 -10.995 1.00 89.50 107 SER A C 1
ATOM 814 O O . SER A 1 107 ? 24.916 -6.462 -10.858 1.00 89.50 107 SER A O 1
ATOM 816 N N . GLN A 1 108 ? 25.535 -4.310 -10.698 1.00 90.94 108 GLN A N 1
ATOM 817 C CA . GLN A 1 108 ? 26.896 -4.587 -10.230 1.00 90.94 108 GLN A CA 1
ATOM 818 C C . GLN A 1 108 ? 26.910 -5.283 -8.863 1.00 90.94 108 GLN A C 1
ATOM 820 O O . GLN A 1 108 ? 27.611 -6.283 -8.696 1.00 90.94 108 GLN A O 1
ATOM 825 N N . ILE A 1 109 ? 26.101 -4.813 -7.905 1.00 90.88 109 ILE A N 1
ATOM 826 C CA . ILE A 1 109 ? 25.956 -5.440 -6.578 1.00 90.88 109 ILE A CA 1
ATOM 827 C C . ILE A 1 109 ? 25.476 -6.891 -6.717 1.00 90.88 109 ILE A C 1
ATOM 829 O O . ILE A 1 109 ? 25.992 -7.789 -6.048 1.00 90.88 109 ILE A O 1
ATOM 833 N N . ASN A 1 110 ? 24.557 -7.140 -7.651 1.00 86.81 110 ASN A N 1
ATOM 834 C CA . ASN A 1 110 ? 24.041 -8.473 -7.957 1.00 86.81 110 ASN A CA 1
ATOM 835 C C . ASN A 1 110 ? 24.970 -9.310 -8.858 1.00 86.81 110 ASN A C 1
ATOM 837 O O . ASN A 1 110 ? 24.590 -10.404 -9.273 1.00 86.81 110 ASN A O 1
ATOM 841 N N . ARG A 1 111 ? 26.195 -8.835 -9.136 1.00 89.69 111 ARG A N 1
ATOM 842 C CA . ARG A 1 111 ? 27.208 -9.502 -9.978 1.00 89.69 111 ARG A CA 1
ATOM 843 C C . ARG A 1 111 ? 26.729 -9.781 -11.405 1.00 89.69 111 ARG A C 1
ATOM 845 O O . ARG A 1 111 ? 27.110 -10.776 -12.017 1.00 89.69 111 ARG A O 1
ATOM 852 N N . GLN A 1 112 ? 25.895 -8.895 -11.933 1.00 87.00 112 GLN A N 1
ATOM 853 C CA . GLN A 1 112 ? 25.404 -8.917 -13.304 1.00 87.00 112 GLN A CA 1
ATOM 854 C C . GLN A 1 112 ? 26.090 -7.814 -14.110 1.00 87.00 112 GLN A C 1
ATOM 856 O O . GLN A 1 112 ? 26.412 -6.750 -13.584 1.00 87.00 112 GLN A O 1
ATOM 861 N N . THR A 1 113 ? 26.308 -8.055 -15.401 1.00 86.06 113 THR A N 1
ATOM 862 C CA . THR A 1 113 ? 26.844 -7.034 -16.307 1.00 86.06 113 THR A CA 1
ATOM 863 C C . THR A 1 113 ? 25.716 -6.076 -16.701 1.00 86.06 113 THR A C 1
ATOM 865 O O . THR A 1 113 ? 24.778 -6.517 -17.370 1.00 86.06 113 THR A O 1
ATOM 868 N N . PRO A 1 114 ? 25.758 -4.792 -16.295 1.00 87.50 114 PRO A N 1
ATOM 869 C CA . PRO A 1 114 ? 24.738 -3.837 -16.702 1.00 87.50 114 PRO A CA 1
ATOM 870 C C . PRO A 1 114 ? 24.852 -3.517 -18.193 1.00 87.50 114 PRO A C 1
ATOM 872 O O . PRO A 1 114 ? 25.946 -3.484 -18.760 1.00 87.50 114 PRO A O 1
ATOM 875 N N . ILE A 1 115 ? 23.711 -3.237 -18.813 1.00 90.88 115 ILE A N 1
ATOM 876 C CA . ILE A 1 115 ? 23.639 -2.688 -20.168 1.00 90.88 115 ILE A CA 1
ATOM 877 C C . ILE A 1 115 ? 23.603 -1.165 -20.063 1.00 90.88 115 ILE A C 1
ATOM 879 O O . ILE A 1 115 ? 22.868 -0.618 -19.247 1.00 90.88 115 ILE A O 1
ATOM 883 N N . ASP A 1 116 ? 24.355 -0.469 -20.910 1.00 91.19 116 ASP A N 1
ATOM 884 C CA . ASP A 1 116 ? 24.313 0.992 -20.958 1.00 91.19 116 ASP A CA 1
ATOM 885 C C . ASP A 1 116 ? 22.991 1.473 -21.580 1.00 91.19 116 ASP A C 1
ATOM 887 O O . ASP A 1 116 ? 22.835 1.566 -22.802 1.00 91.19 116 ASP A O 1
ATOM 891 N N . LEU A 1 117 ? 22.023 1.777 -20.714 1.00 92.06 117 LEU A N 1
ATOM 892 C CA . LEU A 1 117 ? 20.674 2.198 -21.097 1.00 92.06 117 LEU A CA 1
ATOM 893 C C . LEU A 1 117 ? 20.653 3.547 -21.828 1.00 92.06 117 LEU A C 1
ATOM 895 O O . LEU A 1 117 ? 19.715 3.819 -22.580 1.00 92.06 117 LEU A O 1
ATOM 899 N N . SER A 1 118 ? 21.689 4.377 -21.669 1.00 90.69 118 SER A N 1
ATOM 900 C CA . SER A 1 118 ? 21.790 5.665 -22.364 1.00 90.69 118 SER A CA 1
ATOM 901 C C . SER A 1 118 ? 22.062 5.506 -23.865 1.00 90.69 118 SER A C 1
ATOM 903 O O . SER A 1 118 ? 21.763 6.402 -24.655 1.00 90.69 118 SER A O 1
ATOM 905 N N . LYS A 1 119 ? 22.591 4.347 -24.281 1.00 93.00 119 LYS A N 1
ATOM 906 C CA . LYS A 1 119 ? 22.933 4.051 -25.681 1.00 93.00 119 LYS A CA 1
ATOM 907 C C . LYS A 1 119 ? 21.852 3.284 -26.437 1.00 93.00 119 LYS A C 1
ATOM 909 O O . LYS A 1 119 ? 21.941 3.198 -27.660 1.00 93.00 119 LYS A O 1
ATOM 914 N N . ILE A 1 120 ? 20.843 2.773 -25.734 1.00 93.44 120 ILE A N 1
ATOM 915 C CA . ILE A 1 120 ? 19.750 1.989 -26.314 1.00 93.44 120 ILE A CA 1
ATOM 916 C C . ILE A 1 120 ? 18.935 2.826 -27.303 1.00 93.44 120 ILE A C 1
ATOM 918 O O . ILE A 1 120 ? 18.527 3.955 -27.006 1.00 93.44 120 ILE A O 1
ATOM 922 N N . ARG A 1 121 ? 18.644 2.247 -28.470 1.00 95.19 121 ARG A N 1
ATOM 923 C CA . ARG A 1 121 ? 17.876 2.852 -29.565 1.00 95.19 121 ARG A CA 1
ATOM 924 C C . ARG A 1 121 ? 16.700 1.967 -29.993 1.00 95.19 121 ARG A C 1
ATOM 926 O O . ARG A 1 121 ? 16.689 0.770 -29.710 1.00 95.19 121 ARG A O 1
ATOM 933 N N . PRO A 1 122 ? 15.688 2.529 -30.683 1.00 97.06 122 PRO A N 1
ATOM 934 C CA . PRO A 1 122 ? 14.639 1.715 -31.286 1.00 97.06 122 PRO A CA 1
ATOM 935 C C . PRO A 1 122 ? 15.221 0.646 -32.228 1.00 97.06 122 PRO A C 1
ATOM 937 O O . PRO A 1 122 ? 16.057 0.961 -33.071 1.00 97.06 122 PRO A O 1
ATOM 940 N N . GLY A 1 123 ? 14.758 -0.597 -32.095 1.00 95.31 123 GLY A N 1
ATOM 941 C CA . GLY A 1 123 ? 15.235 -1.776 -32.830 1.00 95.31 123 GLY A CA 1
ATOM 942 C C . GLY A 1 123 ? 16.186 -2.682 -32.038 1.00 95.31 123 GLY A C 1
ATOM 943 O O . GLY A 1 123 ? 16.269 -3.878 -32.347 1.00 95.31 123 GLY A O 1
ATOM 944 N N . ASP A 1 124 ? 16.836 -2.147 -31.000 1.00 96.75 124 ASP A N 1
ATOM 945 C CA . ASP A 1 124 ? 17.702 -2.921 -30.107 1.00 96.75 124 ASP A CA 1
ATOM 946 C C . ASP A 1 124 ? 16.888 -3.939 -29.295 1.00 96.75 124 ASP A C 1
ATOM 948 O O . ASP A 1 124 ? 15.689 -3.757 -29.056 1.00 96.75 124 ASP A O 1
ATOM 952 N N . ASP A 1 125 ? 17.545 -5.016 -28.864 1.00 95.50 125 ASP A N 1
ATOM 953 C CA . ASP A 1 125 ? 16.982 -5.971 -27.909 1.00 95.50 125 ASP A CA 1
ATOM 954 C C . ASP A 1 125 ? 17.387 -5.592 -26.488 1.00 95.50 125 ASP A C 1
ATOM 956 O O . ASP A 1 125 ? 18.557 -5.322 -26.212 1.00 95.50 125 ASP A O 1
ATOM 960 N N . ILE A 1 126 ? 16.422 -5.616 -25.570 1.00 94.56 126 ILE A N 1
ATOM 961 C CA . ILE A 1 126 ? 16.671 -5.407 -24.146 1.00 94.56 126 ILE A CA 1
ATOM 962 C C . ILE A 1 126 ? 16.109 -6.577 -23.325 1.00 94.56 126 ILE A C 1
ATOM 964 O O . ILE A 1 126 ? 14.961 -6.981 -23.544 1.00 94.56 126 ILE A O 1
ATOM 968 N N . PRO A 1 127 ? 16.882 -7.142 -22.377 1.00 94.31 127 PRO A N 1
ATOM 969 C CA . PRO A 1 127 ? 16.367 -8.120 -21.428 1.00 94.31 127 PRO A CA 1
ATOM 970 C C . PRO A 1 127 ? 15.242 -7.530 -20.581 1.00 94.31 127 PRO A C 1
ATOM 972 O O . PRO A 1 127 ? 15.341 -6.410 -20.078 1.00 94.31 127 PRO A O 1
ATOM 975 N N . PHE A 1 128 ? 14.184 -8.305 -20.378 1.00 93.75 128 PHE A N 1
ATOM 976 C CA . PHE A 1 128 ? 13.014 -7.864 -19.628 1.00 93.75 128 PHE A CA 1
ATOM 977 C C . PHE A 1 128 ? 13.340 -7.587 -18.148 1.00 93.75 128 PHE A C 1
ATOM 979 O O . PHE A 1 128 ? 12.827 -6.633 -17.568 1.00 93.75 128 PHE A O 1
ATOM 986 N N . ASP A 1 129 ? 14.273 -8.344 -17.564 1.00 90.75 129 ASP A N 1
ATOM 987 C CA . ASP A 1 129 ? 14.816 -8.111 -16.216 1.00 90.75 129 ASP A CA 1
ATOM 988 C C . ASP A 1 129 ? 15.531 -6.750 -16.079 1.00 90.75 129 ASP A C 1
ATOM 990 O O . ASP A 1 129 ? 15.452 -6.097 -15.038 1.00 90.75 129 ASP A O 1
ATOM 994 N N . ALA A 1 130 ? 16.170 -6.247 -17.144 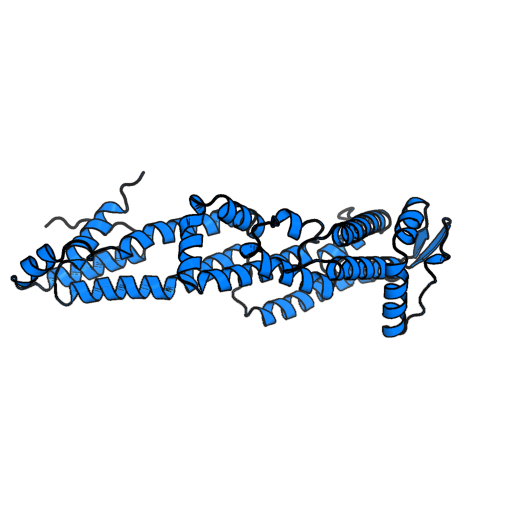1.00 92.88 130 ALA A N 1
ATOM 995 C CA . ALA A 1 130 ? 16.766 -4.912 -17.111 1.00 92.88 130 ALA A CA 1
ATOM 996 C C . ALA A 1 130 ? 15.689 -3.823 -16.985 1.00 92.88 130 ALA A C 1
ATOM 998 O O . ALA A 1 130 ? 15.850 -2.883 -16.206 1.00 92.88 130 ALA A O 1
ATOM 999 N N . LEU A 1 131 ? 14.562 -3.978 -17.690 1.00 94.56 131 LEU A N 1
ATOM 1000 C CA . LEU A 1 131 ? 13.413 -3.075 -17.568 1.00 94.56 131 LEU A CA 1
ATOM 1001 C C . LEU A 1 131 ? 12.811 -3.114 -16.156 1.00 94.56 131 LEU A C 1
ATOM 1003 O O . LEU A 1 131 ? 12.488 -2.063 -15.600 1.00 94.56 131 LEU A O 1
ATOM 1007 N N . ASP A 1 132 ? 12.718 -4.301 -15.550 1.00 92.19 132 ASP A N 1
ATOM 1008 C CA . ASP A 1 132 ? 12.193 -4.453 -14.191 1.00 92.19 132 ASP A CA 1
ATOM 1009 C C . ASP A 1 132 ? 13.064 -3.730 -13.153 1.00 92.19 132 ASP A C 1
ATOM 1011 O O . ASP A 1 132 ? 12.559 -2.991 -12.309 1.00 92.19 132 ASP A O 1
ATOM 1015 N N . LYS A 1 133 ? 14.389 -3.824 -13.267 1.00 91.94 133 LYS A N 1
ATOM 1016 C CA . LYS A 1 133 ? 15.311 -3.088 -12.388 1.00 91.94 133 LYS A CA 1
ATOM 1017 C C . LYS A 1 133 ? 15.273 -1.576 -12.596 1.00 91.94 133 LYS A C 1
ATOM 1019 O O . LYS A 1 133 ? 15.440 -0.822 -11.635 1.00 91.94 133 LYS A O 1
ATOM 1024 N N . VAL A 1 134 ? 15.029 -1.104 -13.820 1.00 94.81 134 VAL A N 1
ATOM 1025 C CA . VAL A 1 134 ? 14.780 0.328 -14.070 1.00 94.81 134 VAL A CA 1
ATOM 1026 C C . VAL A 1 134 ? 13.487 0.765 -13.387 1.00 94.81 134 VAL A C 1
ATOM 1028 O O . VAL A 1 134 ? 13.471 1.807 -12.732 1.00 94.81 134 VAL A O 1
ATOM 1031 N N . LYS A 1 135 ? 12.423 -0.044 -13.457 1.00 94.38 135 LYS A N 1
ATOM 1032 C CA . LYS A 1 135 ? 11.174 0.195 -12.718 1.00 94.38 135 LYS A CA 1
ATOM 1033 C C . LYS A 1 135 ? 11.421 0.266 -11.204 1.00 94.38 135 LYS A C 1
ATOM 1035 O O . LYS A 1 135 ? 10.929 1.196 -10.564 1.00 94.38 135 LYS A O 1
ATOM 1040 N N . GLN A 1 136 ? 12.204 -0.653 -10.634 1.00 92.00 136 GLN A N 1
ATOM 1041 C CA . GLN A 1 136 ? 12.593 -0.618 -9.215 1.00 92.00 136 GLN A CA 1
ATOM 1042 C C . GLN A 1 136 ? 13.390 0.656 -8.882 1.00 92.00 136 GLN A C 1
ATOM 1044 O O . GLN A 1 136 ? 13.073 1.365 -7.931 1.00 92.00 136 GLN A O 1
ATOM 1049 N N . SER A 1 137 ? 14.339 1.036 -9.739 1.00 94.44 137 SER A N 1
ATOM 1050 C CA . SER A 1 137 ? 15.121 2.269 -9.577 1.00 94.44 137 SER A CA 1
ATOM 1051 C C . SER A 1 137 ? 14.242 3.527 -9.591 1.00 94.44 137 SER A C 1
ATOM 1053 O O . SER A 1 137 ? 14.468 4.451 -8.807 1.00 94.44 137 SER A O 1
ATOM 1055 N N . LEU A 1 138 ? 13.220 3.569 -10.455 1.00 95.38 138 LEU A N 1
ATOM 1056 C CA . LEU A 1 138 ? 12.223 4.643 -10.494 1.00 95.38 138 LEU A CA 1
ATOM 1057 C C . LEU A 1 138 ? 11.363 4.676 -9.227 1.00 95.38 138 LEU A C 1
ATOM 1059 O O . LEU A 1 138 ? 11.071 5.762 -8.731 1.00 95.38 138 LEU A O 1
ATOM 1063 N N . TYR A 1 139 ? 10.988 3.513 -8.687 1.00 93.50 139 TYR A N 1
ATOM 1064 C CA . TYR A 1 139 ? 10.293 3.422 -7.403 1.00 93.50 139 TYR A CA 1
ATOM 1065 C C . TYR A 1 139 ? 11.133 4.026 -6.272 1.00 93.50 139 TYR A C 1
ATOM 1067 O O . TYR A 1 139 ? 10.665 4.928 -5.579 1.00 93.50 139 TYR A O 1
ATOM 1075 N N . ASP A 1 140 ? 12.394 3.615 -6.146 1.00 92.31 140 ASP A N 1
ATOM 1076 C CA . ASP A 1 140 ? 13.284 4.131 -5.105 1.00 92.31 140 ASP A CA 1
ATOM 1077 C C . ASP A 1 140 ? 13.541 5.635 -5.271 1.00 92.31 140 ASP A C 1
ATOM 1079 O O . ASP A 1 140 ? 13.824 6.346 -4.305 1.00 92.31 140 ASP A O 1
ATOM 1083 N N . LEU A 1 141 ? 13.539 6.146 -6.509 1.00 94.62 141 LEU A N 1
ATOM 1084 C CA . LEU A 1 141 ? 13.712 7.577 -6.784 1.00 94.62 141 LEU A CA 1
ATOM 1085 C C . LEU A 1 141 ? 12.459 8.357 -6.395 1.00 94.62 141 LEU A C 1
ATOM 1087 O O . LEU A 1 141 ? 12.575 9.435 -5.812 1.00 94.62 141 LEU A O 1
ATOM 1091 N N . ALA A 1 142 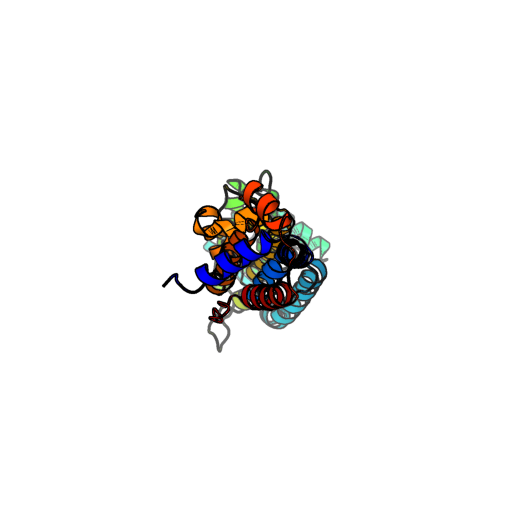? 11.279 7.808 -6.688 1.00 93.25 142 ALA A N 1
ATOM 1092 C CA . ALA A 1 142 ? 10.010 8.377 -6.267 1.00 93.25 142 ALA A CA 1
ATOM 1093 C C . ALA A 1 142 ? 9.915 8.431 -4.737 1.00 93.25 142 ALA A C 1
ATOM 1095 O O . ALA A 1 142 ? 9.573 9.479 -4.192 1.00 93.25 142 ALA A O 1
ATOM 1096 N N . ASP A 1 143 ? 10.273 7.343 -4.048 1.00 90.38 143 ASP A N 1
ATOM 1097 C CA . ASP A 1 143 ? 10.231 7.272 -2.586 1.00 90.38 143 ASP A CA 1
ATOM 1098 C C . ASP A 1 143 ? 11.223 8.244 -1.936 1.00 90.38 143 ASP A C 1
ATOM 1100 O O . ASP A 1 143 ? 10.834 9.047 -1.089 1.00 90.38 143 ASP A O 1
ATOM 1104 N N . ALA A 1 144 ? 12.473 8.273 -2.413 1.00 91.94 144 ALA A N 1
ATOM 1105 C CA . ALA A 1 144 ? 13.494 9.197 -1.917 1.00 91.94 144 ALA A CA 1
ATOM 1106 C C . ALA A 1 144 ? 13.171 10.678 -2.189 1.00 91.94 144 ALA A C 1
ATOM 1108 O O . ALA A 1 144 ? 13.683 11.557 -1.500 1.00 91.94 144 ALA A O 1
ATOM 1109 N N . ALA A 1 145 ? 12.346 10.972 -3.198 1.00 93.94 145 ALA A N 1
ATOM 1110 C CA . ALA A 1 145 ? 11.930 12.330 -3.535 1.00 93.94 145 ALA A CA 1
ATOM 1111 C C . ALA A 1 145 ? 10.702 12.815 -2.742 1.00 93.94 145 ALA A C 1
ATOM 1113 O O . ALA A 1 145 ? 10.259 13.950 -2.956 1.00 93.94 145 ALA A O 1
ATOM 1114 N N . LYS A 1 146 ? 10.115 11.990 -1.865 1.00 89.56 146 LYS A N 1
ATOM 1115 C CA . LYS A 1 146 ? 9.025 12.418 -0.977 1.00 89.56 146 LYS A CA 1
ATOM 1116 C C . LYS A 1 146 ? 9.528 13.450 0.039 1.00 89.56 146 LYS A C 1
ATOM 1118 O O . LYS A 1 146 ? 10.687 13.450 0.441 1.00 89.56 146 LYS A O 1
ATOM 1123 N N . GLY A 1 147 ? 8.639 14.355 0.430 1.00 84.19 147 GLY A N 1
ATOM 1124 C CA . GLY A 1 147 ? 8.898 15.388 1.424 1.00 84.19 147 GLY A CA 1
ATOM 1125 C C . GLY A 1 147 ? 8.690 14.890 2.853 1.00 84.19 147 GLY A C 1
ATOM 1126 O O . GLY A 1 147 ? 8.663 13.689 3.133 1.00 84.19 147 GLY A O 1
ATOM 1127 N N . GLU A 1 148 ? 8.499 15.840 3.766 1.00 80.25 148 GLU A N 1
ATOM 1128 C CA . GLU A 1 148 ? 8.237 15.560 5.177 1.00 80.25 148 GLU A CA 1
ATOM 1129 C C . GLU A 1 148 ? 7.064 14.583 5.348 1.00 80.25 148 GLU A C 1
ATOM 1131 O O . GLU A 1 148 ? 6.061 14.667 4.637 1.00 80.25 148 GLU A O 1
ATOM 1136 N N . PHE A 1 149 ? 7.200 13.627 6.270 1.00 71.44 149 PHE A N 1
ATOM 1137 C CA . PHE A 1 149 ? 6.202 12.580 6.535 1.00 71.44 149 PHE A CA 1
ATOM 1138 C C . PHE A 1 149 ? 5.794 11.736 5.312 1.00 71.44 149 PHE A C 1
ATOM 1140 O O . PHE A 1 149 ? 4.726 11.125 5.317 1.00 71.44 149 PHE A O 1
ATOM 1147 N N . GLY A 1 150 ? 6.630 11.678 4.269 1.00 77.50 150 GLY A N 1
ATOM 1148 C CA . GLY A 1 150 ? 6.336 10.924 3.050 1.00 77.50 150 GLY A CA 1
ATOM 1149 C C . GLY A 1 150 ? 5.380 11.644 2.097 1.00 77.50 150 GLY A C 1
ATOM 1150 O O . GLY A 1 150 ? 4.821 11.003 1.205 1.00 77.50 150 GLY A O 1
ATOM 1151 N N . LYS A 1 151 ? 5.175 12.959 2.266 1.00 80.88 151 LYS A N 1
ATOM 1152 C CA . LYS A 1 151 ? 4.281 13.734 1.402 1.00 80.88 151 LYS A CA 1
ATOM 1153 C C . LYS A 1 151 ? 4.779 13.748 -0.053 1.00 80.88 151 LYS A C 1
ATOM 1155 O O . LYS A 1 151 ? 5.951 14.059 -0.282 1.00 80.88 151 LYS A O 1
ATOM 1160 N N . PRO A 1 152 ? 3.923 13.465 -1.052 1.00 85.31 152 PRO A N 1
ATOM 1161 C CA . PRO A 1 152 ? 4.310 13.547 -2.451 1.00 85.31 152 PRO A CA 1
ATOM 1162 C C . PRO A 1 152 ? 4.756 14.960 -2.848 1.00 85.31 152 PRO A C 1
ATOM 1164 O O . PRO A 1 152 ? 4.003 15.925 -2.740 1.00 85.31 152 PRO A O 1
ATOM 1167 N N . THR A 1 153 ? 5.973 15.076 -3.370 1.00 91.00 153 THR A N 1
ATOM 1168 C CA . THR A 1 153 ? 6.471 16.265 -4.077 1.00 91.00 153 THR A CA 1
ATOM 1169 C C . THR A 1 153 ? 6.211 16.143 -5.578 1.00 91.00 153 THR A C 1
ATOM 1171 O O . THR A 1 153 ? 6.027 15.035 -6.089 1.00 91.00 153 THR A O 1
ATOM 1174 N N . ASN A 1 154 ? 6.285 17.251 -6.321 1.00 94.00 154 ASN A N 1
ATOM 1175 C CA . ASN A 1 154 ? 6.201 17.218 -7.788 1.00 94.00 154 ASN A CA 1
ATOM 1176 C C . ASN A 1 154 ? 7.219 16.245 -8.401 1.00 94.00 154 ASN A C 1
ATOM 1178 O O . ASN A 1 154 ? 6.883 15.501 -9.316 1.00 94.00 154 ASN A O 1
ATOM 1182 N N . LEU A 1 155 ? 8.441 16.200 -7.859 1.00 94.56 155 LEU A N 1
ATOM 1183 C CA . LEU A 1 155 ? 9.480 15.297 -8.345 1.00 94.56 155 LEU A CA 1
ATOM 1184 C C . LEU A 1 155 ? 9.139 13.827 -8.065 1.00 94.56 155 LEU A C 1
ATOM 1186 O O . LEU A 1 155 ? 9.268 12.999 -8.965 1.00 94.56 155 LEU A O 1
ATOM 1190 N N . SER A 1 156 ? 8.659 13.508 -6.856 1.00 93.44 156 SER A N 1
ATOM 1191 C CA . SER A 1 156 ? 8.223 12.142 -6.532 1.00 93.44 156 SER A CA 1
ATOM 1192 C C . SER A 1 156 ? 7.086 11.676 -7.443 1.00 93.44 156 SER A C 1
ATOM 1194 O O . SER A 1 156 ? 7.152 10.570 -7.971 1.00 93.44 156 SER A O 1
ATOM 1196 N N . LYS A 1 157 ? 6.102 12.548 -7.717 1.00 92.75 157 LYS A N 1
ATOM 1197 C CA . LYS A 1 157 ? 4.971 12.259 -8.610 1.00 92.75 157 LYS A CA 1
ATOM 1198 C C . LYS A 1 157 ? 5.433 12.001 -10.042 1.00 92.75 157 LYS A C 1
ATOM 1200 O O . LYS A 1 157 ? 4.919 11.092 -10.683 1.00 92.75 157 LYS A O 1
ATOM 1205 N N . SER A 1 158 ? 6.414 12.757 -10.536 1.00 95.25 158 SER A N 1
ATOM 1206 C CA . SER A 1 158 ? 6.967 12.552 -11.879 1.00 95.25 158 SER A CA 1
ATOM 1207 C C . SER A 1 158 ? 7.696 11.213 -12.018 1.00 95.25 158 SER A C 1
ATOM 1209 O O . SER A 1 158 ? 7.501 10.525 -13.018 1.00 95.25 158 SER A O 1
ATOM 1211 N N . TYR A 1 159 ? 8.498 10.807 -11.024 1.00 96.00 159 TYR A N 1
ATOM 1212 C CA . TYR A 1 159 ? 9.126 9.478 -11.037 1.00 96.00 159 TYR A CA 1
ATOM 1213 C C . TYR A 1 159 ? 8.096 8.353 -10.932 1.00 96.00 159 TYR A C 1
ATOM 1215 O O . TYR A 1 159 ? 8.202 7.361 -11.651 1.00 96.00 159 TYR A O 1
ATOM 1223 N N . ASP A 1 160 ? 7.087 8.521 -10.076 1.00 93.38 160 ASP A N 1
ATOM 1224 C CA . ASP A 1 160 ? 6.002 7.556 -9.897 1.00 93.38 160 ASP A CA 1
ATOM 1225 C C . ASP A 1 160 ? 5.193 7.374 -11.190 1.00 93.38 160 ASP A C 1
ATOM 1227 O O . ASP A 1 160 ? 4.949 6.250 -11.623 1.00 93.38 160 ASP A O 1
ATOM 1231 N N . GLN A 1 161 ? 4.867 8.475 -11.873 1.00 95.19 161 GLN A N 1
ATOM 1232 C CA . GLN A 1 161 ? 4.165 8.432 -13.153 1.00 95.19 161 GLN A CA 1
ATOM 1233 C C . GLN A 1 161 ? 5.005 7.748 -14.237 1.00 95.19 161 GLN A C 1
ATOM 1235 O O . GLN A 1 161 ? 4.489 6.888 -14.945 1.00 95.19 161 GLN A O 1
ATOM 1240 N N . LEU A 1 162 ? 6.302 8.059 -14.329 1.00 96.62 162 LEU A N 1
ATOM 1241 C CA . LEU A 1 162 ? 7.190 7.387 -15.279 1.00 96.62 162 LEU A CA 1
ATOM 1242 C C . LEU A 1 162 ? 7.307 5.884 -14.986 1.00 96.62 162 LEU A C 1
ATOM 1244 O O . LEU A 1 162 ? 7.316 5.080 -15.918 1.00 96.62 162 LEU A O 1
ATOM 1248 N N . ARG A 1 163 ? 7.345 5.493 -13.703 1.00 95.50 163 ARG A N 1
ATOM 1249 C CA . ARG A 1 163 ? 7.281 4.083 -13.295 1.00 95.50 163 ARG A CA 1
ATOM 1250 C C . ARG A 1 163 ? 5.992 3.439 -13.795 1.00 95.50 163 ARG A C 1
ATOM 1252 O O . ARG A 1 163 ? 6.059 2.381 -14.406 1.00 95.50 163 ARG A O 1
ATOM 1259 N N . ILE A 1 164 ? 4.838 4.064 -13.555 1.00 94.88 164 ILE A N 1
ATOM 1260 C CA . ILE A 1 164 ? 3.528 3.554 -13.990 1.00 94.88 164 ILE A CA 1
ATOM 1261 C C . ILE A 1 164 ? 3.489 3.383 -15.514 1.00 94.88 164 ILE A C 1
ATOM 1263 O O . ILE A 1 164 ? 3.043 2.343 -16.001 1.00 94.88 164 ILE A O 1
ATOM 1267 N N . ASP A 1 165 ? 3.983 4.364 -16.267 1.00 96.94 165 ASP A N 1
ATOM 1268 C CA . ASP A 1 165 ? 3.999 4.319 -17.729 1.00 96.94 165 ASP A CA 1
ATOM 1269 C C . ASP A 1 165 ? 4.913 3.197 -18.250 1.00 96.94 165 ASP A C 1
ATOM 1271 O O . ASP A 1 165 ? 4.512 2.436 -19.137 1.00 96.94 165 ASP A O 1
ATOM 1275 N N . LEU A 1 166 ? 6.100 3.024 -17.651 1.00 96.75 166 LEU A N 1
ATOM 1276 C CA . LEU A 1 166 ? 7.001 1.909 -17.953 1.00 96.75 166 LEU A CA 1
ATOM 1277 C C . LEU A 1 166 ? 6.364 0.557 -17.616 1.00 96.75 166 LEU A C 1
ATOM 1279 O O . LEU A 1 166 ? 6.376 -0.341 -18.455 1.00 96.75 166 LEU A O 1
ATOM 1283 N N . THR A 1 167 ? 5.751 0.417 -16.442 1.00 95.12 167 THR A N 1
ATOM 1284 C CA . THR A 1 167 ? 5.047 -0.806 -16.040 1.00 95.12 167 THR A CA 1
ATOM 1285 C C . THR A 1 167 ? 3.933 -1.153 -17.024 1.00 95.12 167 THR A C 1
ATOM 1287 O O . THR A 1 167 ? 3.845 -2.289 -17.482 1.00 95.12 167 THR A O 1
ATOM 1290 N N . ASN A 1 168 ? 3.120 -0.175 -17.430 1.00 96.06 168 ASN A N 1
ATOM 1291 C CA . ASN A 1 168 ? 2.070 -0.382 -18.429 1.00 96.06 168 ASN A CA 1
ATOM 1292 C C . ASN A 1 168 ? 2.648 -0.805 -19.787 1.00 96.06 168 ASN A C 1
ATOM 1294 O O . ASN A 1 168 ? 2.044 -1.611 -20.499 1.00 96.06 168 ASN A O 1
ATOM 1298 N N . LYS A 1 169 ? 3.813 -0.268 -20.169 1.00 97.50 169 LYS A N 1
ATOM 1299 C CA . LYS A 1 169 ? 4.518 -0.681 -21.385 1.00 97.50 169 LYS A CA 1
ATOM 1300 C C . LYS A 1 169 ? 5.025 -2.120 -21.278 1.00 97.50 169 LYS A C 1
ATOM 1302 O O . LYS A 1 169 ? 4.812 -2.899 -22.204 1.00 97.50 169 LYS A O 1
ATOM 1307 N N . MET A 1 170 ? 5.627 -2.490 -20.152 1.00 96.44 170 MET A N 1
ATOM 1308 C CA . MET A 1 170 ? 6.083 -3.854 -19.869 1.00 96.44 170 MET A CA 1
ATOM 1309 C C . MET A 1 170 ? 4.921 -4.855 -19.862 1.00 96.44 170 MET A C 1
ATOM 1311 O O . MET A 1 170 ? 5.035 -5.916 -20.472 1.00 96.44 170 MET A O 1
ATOM 1315 N N . ASP A 1 171 ? 3.773 -4.495 -19.276 1.00 96.25 171 ASP A N 1
ATOM 1316 C CA . ASP A 1 171 ? 2.560 -5.322 -19.283 1.00 96.25 171 ASP A CA 1
ATOM 1317 C C . ASP A 1 171 ? 2.104 -5.634 -20.723 1.00 96.25 171 ASP A C 1
ATOM 1319 O O . ASP A 1 171 ? 1.704 -6.763 -21.005 1.00 96.25 171 ASP A O 1
ATOM 1323 N N . LYS A 1 172 ? 2.201 -4.663 -21.646 1.00 96.62 172 LYS A N 1
ATOM 1324 C CA . LYS A 1 172 ? 1.863 -4.841 -23.074 1.00 96.62 172 LYS A CA 1
ATOM 1325 C C . LYS A 1 172 ? 2.875 -5.700 -23.838 1.00 96.62 172 LYS A C 1
ATOM 1327 O O . LYS A 1 172 ? 2.478 -6.382 -24.778 1.00 96.62 172 LYS A O 1
ATOM 1332 N N . LEU A 1 173 ? 4.159 -5.610 -23.489 1.00 96.38 173 LEU A N 1
ATOM 1333 C CA . LEU A 1 173 ? 5.248 -6.333 -24.161 1.00 96.38 173 LEU A CA 1
ATOM 1334 C C . LEU A 1 173 ? 5.403 -7.772 -23.660 1.00 96.38 173 LEU A C 1
ATOM 1336 O O . LEU A 1 173 ? 5.924 -8.623 -24.377 1.00 96.38 173 LEU A O 1
ATOM 1340 N N . SER A 1 174 ? 4.974 -8.043 -22.430 1.00 96.50 174 SER A N 1
ATOM 1341 C CA . SER A 1 174 ? 5.036 -9.373 -21.840 1.00 96.50 174 SER A CA 1
ATOM 1342 C C . SER A 1 174 ? 4.100 -10.353 -22.567 1.00 96.50 174 SER A C 1
ATOM 1344 O O . SER A 1 174 ? 2.986 -9.972 -22.952 1.00 96.50 174 SER A O 1
ATOM 1346 N N . PRO A 1 175 ? 4.507 -11.627 -22.733 1.00 96.12 175 PRO A N 1
ATOM 1347 C CA . PRO A 1 175 ? 3.625 -12.663 -23.238 1.00 96.12 175 PRO A CA 1
ATOM 1348 C C . PRO A 1 175 ? 2.362 -12.783 -22.385 1.00 96.12 175 PRO A C 1
ATOM 1350 O O . PRO A 1 175 ? 2.354 -12.496 -21.185 1.00 96.12 175 PRO A O 1
ATOM 1353 N N . LYS A 1 176 ? 1.280 -13.221 -23.025 1.00 96.62 176 LYS A N 1
ATOM 1354 C CA . LYS A 1 176 ? 0.001 -13.439 -22.354 1.00 96.62 176 LYS A CA 1
ATOM 1355 C C . LYS A 1 176 ? -0.138 -14.891 -21.936 1.00 96.62 176 LYS A C 1
ATOM 1357 O O . LYS A 1 176 ? 0.173 -15.784 -22.723 1.00 96.62 176 LYS A O 1
ATOM 1362 N N . ASP A 1 177 ? -0.672 -15.112 -20.743 1.00 94.50 177 ASP A N 1
ATOM 1363 C CA . ASP A 1 177 ? -1.081 -16.436 -20.302 1.00 94.50 177 ASP A CA 1
ATOM 1364 C C . ASP A 1 177 ? -2.156 -16.989 -21.263 1.00 94.50 177 ASP A C 1
ATOM 1366 O O . ASP A 1 177 ? -3.100 -16.275 -21.635 1.00 94.50 177 ASP A O 1
ATOM 1370 N N . PRO A 1 178 ? -2.030 -18.246 -21.719 1.00 91.44 178 PRO A N 1
ATOM 1371 C CA . PRO A 1 178 ? -2.942 -18.811 -22.707 1.00 91.44 178 PRO A CA 1
ATOM 1372 C C . PRO A 1 178 ? -4.376 -18.962 -22.186 1.00 91.44 178 PRO A C 1
ATOM 1374 O O . PRO A 1 178 ? -5.302 -18.946 -23.004 1.00 91.44 178 PRO A O 1
ATOM 1377 N N . THR A 1 179 ? -4.564 -19.071 -20.870 1.00 92.62 179 THR A N 1
ATOM 1378 C CA . THR A 1 179 ? -5.852 -19.307 -20.211 1.00 92.62 179 THR A CA 1
ATOM 1379 C C . THR A 1 179 ? -6.541 -17.991 -19.875 1.00 92.62 179 THR A C 1
ATOM 1381 O O . THR A 1 179 ? -7.658 -17.747 -20.325 1.00 92.62 179 THR A O 1
ATOM 1384 N N . THR A 1 180 ? -5.872 -17.116 -19.122 1.00 92.81 180 THR A N 1
ATOM 1385 C CA . THR A 1 180 ? -6.456 -15.860 -18.625 1.00 92.81 180 THR A CA 1
ATOM 1386 C C . THR A 1 180 ? -6.394 -14.736 -19.656 1.00 92.81 180 THR A C 1
ATOM 1388 O O . THR A 1 180 ? -7.119 -13.751 -19.540 1.00 92.81 180 THR A O 1
ATOM 1391 N N . LYS A 1 181 ? -5.533 -14.872 -20.678 1.00 94.44 181 LYS A N 1
ATOM 1392 C CA . LYS A 1 181 ? -5.179 -13.816 -21.645 1.00 94.44 181 LYS A CA 1
ATOM 1393 C C . LYS A 1 181 ? -4.565 -12.570 -20.997 1.00 94.44 181 LYS A C 1
ATOM 1395 O O . LYS A 1 181 ? -4.410 -11.547 -21.673 1.00 94.44 181 LYS A O 1
ATOM 1400 N N . GLU A 1 182 ? -4.192 -12.644 -19.721 1.00 94.62 182 GLU A N 1
ATOM 1401 C CA . GLU A 1 182 ? -3.501 -11.575 -19.011 1.00 94.62 182 GLU A CA 1
ATOM 1402 C C . GLU A 1 182 ? -1.995 -11.621 -19.264 1.00 94.62 182 GLU A C 1
ATOM 1404 O O . GLU A 1 182 ? -1.433 -12.655 -19.608 1.00 94.62 182 GLU A O 1
ATOM 1409 N N . SER A 1 183 ? -1.337 -10.477 -19.100 1.00 96.50 183 SER A N 1
ATOM 1410 C CA . SER A 1 183 ? 0.122 -10.369 -19.146 1.00 96.50 183 SER A CA 1
ATOM 1411 C C . SER A 1 183 ? 0.756 -11.195 -18.024 1.00 96.50 183 SER A C 1
ATOM 1413 O O . SER A 1 183 ? 0.426 -10.984 -16.855 1.00 96.50 183 SER A O 1
ATOM 1415 N N . ILE A 1 184 ? 1.689 -12.093 -18.362 1.00 95.94 184 ILE A N 1
ATOM 1416 C CA . ILE A 1 184 ? 2.404 -12.913 -17.371 1.00 95.94 184 ILE A CA 1
ATOM 1417 C C . ILE A 1 184 ? 3.158 -12.013 -16.389 1.00 95.94 184 ILE A C 1
ATOM 1419 O O . ILE A 1 184 ? 3.144 -12.264 -15.186 1.00 95.94 184 ILE A O 1
ATOM 1423 N N . TYR A 1 185 ? 3.755 -10.921 -16.878 1.00 95.06 185 TYR A N 1
ATOM 1424 C CA . TYR A 1 185 ? 4.415 -9.946 -16.015 1.00 95.06 185 TYR A CA 1
ATOM 1425 C C . TYR A 1 185 ? 3.444 -9.269 -15.045 1.00 95.06 185 TYR A C 1
ATOM 1427 O O . TYR A 1 185 ? 3.729 -9.184 -13.851 1.00 95.06 185 TYR A O 1
ATOM 1435 N N . LYS A 1 186 ? 2.263 -8.853 -15.519 1.00 94.69 186 LYS A N 1
ATOM 1436 C CA . LYS A 1 186 ? 1.229 -8.281 -14.648 1.00 94.69 186 LYS A CA 1
ATOM 1437 C C . LYS A 1 186 ? 0.793 -9.271 -13.569 1.00 94.69 186 LYS A C 1
ATOM 1439 O O . LYS A 1 186 ? 0.644 -8.880 -12.413 1.00 94.69 186 LYS A O 1
ATOM 1444 N N . MET A 1 187 ? 0.609 -10.542 -13.929 1.00 94.31 187 MET A N 1
ATOM 1445 C CA . MET A 1 187 ? 0.290 -11.605 -12.973 1.00 94.31 187 MET A CA 1
ATOM 1446 C C . MET A 1 187 ? 1.416 -11.770 -11.939 1.00 94.31 187 MET A C 1
ATOM 1448 O O . MET A 1 187 ? 1.135 -11.810 -10.743 1.00 94.31 187 MET A O 1
ATOM 1452 N N . ALA A 1 188 ? 2.681 -11.798 -12.382 1.00 93.69 188 ALA A N 1
ATOM 1453 C CA . ALA A 1 188 ? 3.852 -11.931 -11.512 1.00 93.69 188 ALA A CA 1
ATOM 1454 C C . ALA A 1 188 ? 3.942 -10.781 -10.499 1.00 93.69 188 ALA A C 1
ATOM 1456 O O . ALA A 1 188 ? 4.040 -11.017 -9.299 1.00 93.69 188 ALA A O 1
ATOM 1457 N N . ARG A 1 189 ? 3.809 -9.540 -10.973 1.00 92.31 189 ARG A N 1
ATOM 1458 C CA . ARG A 1 189 ? 3.799 -8.325 -10.149 1.00 92.31 189 ARG A CA 1
ATOM 1459 C C . ARG A 1 189 ? 2.627 -8.269 -9.175 1.00 92.31 189 ARG A C 1
ATOM 1461 O O . ARG A 1 189 ? 2.790 -7.889 -8.019 1.00 92.31 189 ARG A O 1
ATOM 1468 N N . ASN A 1 190 ? 1.432 -8.645 -9.628 1.00 91.19 190 ASN A N 1
ATOM 1469 C CA . ASN A 1 190 ? 0.261 -8.711 -8.757 1.00 91.19 190 ASN A CA 1
ATOM 1470 C C . ASN A 1 190 ? 0.461 -9.711 -7.617 1.00 91.19 190 ASN A C 1
ATOM 1472 O O . ASN A 1 190 ? 0.001 -9.447 -6.505 1.00 91.19 190 ASN A O 1
ATOM 1476 N N . ALA A 1 191 ? 1.164 -10.816 -7.880 1.00 91.12 191 ALA A N 1
ATOM 1477 C CA . ALA A 1 191 ? 1.558 -11.771 -6.858 1.00 91.12 191 ALA A CA 1
ATOM 1478 C C . ALA A 1 191 ? 2.684 -11.223 -5.966 1.00 91.12 191 ALA A C 1
ATOM 1480 O O . ALA A 1 191 ? 2.572 -11.321 -4.750 1.00 91.12 191 ALA A O 1
ATOM 1481 N N . PHE A 1 192 ? 3.732 -10.612 -6.522 1.00 91.00 192 PHE A N 1
ATOM 1482 C CA . PHE A 1 192 ? 4.834 -10.030 -5.753 1.00 91.00 192 PHE A CA 1
ATOM 1483 C C . PHE A 1 192 ? 5.625 -9.003 -6.567 1.00 91.00 192 PHE A C 1
ATOM 1485 O O . PHE A 1 192 ? 6.317 -9.360 -7.519 1.00 91.00 192 PHE A O 1
ATOM 1492 N N . GLU A 1 193 ? 5.578 -7.736 -6.161 1.00 84.19 193 GLU A N 1
ATOM 1493 C CA . GLU A 1 193 ? 6.323 -6.663 -6.837 1.00 84.19 193 GLU A CA 1
ATOM 1494 C C . GLU A 1 193 ? 7.785 -6.544 -6.370 1.00 84.19 193 GLU A C 1
ATOM 1496 O O . GLU A 1 193 ? 8.646 -6.083 -7.115 1.00 84.19 193 GLU A O 1
ATOM 1501 N N . GLY A 1 194 ? 8.075 -6.986 -5.143 1.00 85.75 194 GLY A N 1
ATOM 1502 C CA . GLY A 1 194 ? 9.409 -6.942 -4.542 1.00 85.75 194 GLY A CA 1
ATOM 1503 C C . GLY A 1 194 ? 9.392 -6.483 -3.077 1.00 85.75 194 GLY A C 1
ATOM 1504 O O . GLY A 1 194 ? 8.434 -5.835 -2.646 1.00 85.75 194 GLY A O 1
ATOM 1505 N N . PRO A 1 195 ? 10.436 -6.793 -2.282 1.00 82.00 195 PRO A N 1
ATOM 1506 C CA . PRO A 1 195 ? 10.476 -6.432 -0.863 1.00 82.00 195 PRO A CA 1
ATOM 1507 C C . PRO A 1 195 ? 10.370 -4.921 -0.606 1.00 82.00 195 PRO A C 1
ATOM 1509 O O . PRO A 1 195 ? 9.578 -4.512 0.237 1.00 82.00 195 PRO A O 1
ATOM 1512 N N . SER A 1 196 ? 11.104 -4.087 -1.353 1.00 84.50 196 SER A N 1
ATOM 1513 C CA . SER A 1 196 ? 11.133 -2.627 -1.150 1.00 84.50 196 SER A CA 1
ATOM 1514 C C . SER A 1 196 ? 9.766 -1.971 -1.365 1.00 84.50 196 SER A C 1
ATOM 1516 O O . SER A 1 196 ? 9.360 -1.086 -0.608 1.00 84.50 196 SER A O 1
ATOM 1518 N N . GLN A 1 197 ? 9.030 -2.426 -2.378 1.00 88.06 197 GLN A N 1
ATOM 1519 C CA . GLN A 1 197 ? 7.685 -1.955 -2.689 1.00 88.06 197 GLN A CA 1
ATOM 1520 C C . GLN A 1 197 ? 6.688 -2.370 -1.612 1.00 88.06 197 GLN A C 1
ATOM 1522 O O . GLN A 1 197 ? 5.924 -1.535 -1.131 1.00 88.06 197 GLN A O 1
ATOM 1527 N N . LEU A 1 198 ? 6.750 -3.623 -1.148 1.00 89.44 198 LEU A N 1
ATOM 1528 C CA . LEU A 1 198 ? 5.921 -4.068 -0.029 1.00 89.44 198 LEU A CA 1
ATOM 1529 C C . LEU A 1 198 ? 6.238 -3.290 1.251 1.00 89.44 198 LEU A C 1
ATOM 1531 O O . LEU A 1 198 ? 5.322 -2.820 1.921 1.00 89.44 198 LEU A O 1
ATOM 1535 N N . GLU A 1 199 ? 7.514 -3.083 1.578 1.00 86.44 199 GLU A N 1
ATOM 1536 C CA . GLU A 1 199 ? 7.909 -2.279 2.736 1.00 86.44 199 GLU A CA 1
ATOM 1537 C C . GLU A 1 199 ? 7.407 -0.837 2.639 1.00 86.44 199 GLU A C 1
ATOM 1539 O O . GLU A 1 199 ? 6.916 -0.283 3.626 1.00 86.44 199 GLU A O 1
ATOM 1544 N N . GLY A 1 200 ? 7.513 -0.210 1.467 1.00 88.94 200 GLY A N 1
ATOM 1545 C CA . GLY A 1 200 ? 6.987 1.136 1.266 1.00 88.94 200 GLY A CA 1
ATOM 1546 C C . GLY A 1 200 ? 5.462 1.189 1.328 1.00 88.94 200 GLY A C 1
ATOM 1547 O O . GLY A 1 200 ? 4.923 2.113 1.937 1.00 88.94 200 GLY A O 1
ATOM 1548 N N . ALA A 1 201 ? 4.759 0.175 0.818 1.00 90.62 201 ALA A N 1
ATOM 1549 C CA . ALA A 1 201 ? 3.309 0.062 0.939 1.00 90.62 201 ALA A CA 1
ATOM 1550 C C . ALA A 1 201 ? 2.868 -0.103 2.401 1.00 90.62 201 ALA A C 1
ATOM 1552 O O . ALA A 1 201 ? 1.969 0.603 2.862 1.00 90.62 201 ALA A O 1
ATOM 1553 N N . VAL A 1 202 ? 3.567 -0.937 3.175 1.00 89.62 202 VAL A N 1
ATOM 1554 C CA . VAL A 1 202 ? 3.379 -1.047 4.627 1.00 89.62 202 VAL A CA 1
ATOM 1555 C C . VAL A 1 202 ? 3.598 0.312 5.311 1.00 89.62 202 VAL A C 1
ATOM 1557 O O . VAL A 1 202 ? 2.774 0.736 6.127 1.00 89.62 202 VAL A O 1
ATOM 1560 N N . LYS A 1 203 ? 4.690 1.025 4.993 1.00 89.62 203 LYS A N 1
ATOM 1561 C CA . LYS A 1 203 ? 4.975 2.361 5.553 1.00 89.62 203 LYS A CA 1
ATOM 1562 C C . LYS A 1 203 ? 3.861 3.354 5.211 1.00 89.62 203 LYS A C 1
ATOM 1564 O O . LYS A 1 203 ? 3.409 4.071 6.103 1.00 89.62 203 LYS A O 1
ATOM 1569 N N . ALA A 1 204 ? 3.375 3.356 3.969 1.00 89.06 204 ALA A N 1
ATOM 1570 C CA . ALA A 1 204 ? 2.249 4.183 3.541 1.00 89.06 204 ALA A CA 1
ATOM 1571 C C . ALA A 1 204 ? 0.971 3.846 4.328 1.00 89.06 204 ALA A C 1
ATOM 1573 O O . ALA A 1 204 ? 0.317 4.746 4.856 1.00 89.06 204 ALA A O 1
ATOM 1574 N N . GLY A 1 205 ? 0.671 2.557 4.513 1.00 90.00 205 GLY A N 1
ATOM 1575 C CA . GLY A 1 205 ? -0.440 2.093 5.343 1.00 90.00 205 GLY A CA 1
ATOM 1576 C C . GLY A 1 205 ? -0.358 2.617 6.776 1.00 90.00 205 GLY A C 1
ATOM 1577 O O . GLY A 1 205 ? -1.334 3.139 7.312 1.00 90.00 205 GLY A O 1
ATOM 1578 N N . ARG A 1 206 ? 0.830 2.590 7.395 1.00 88.94 206 ARG A N 1
ATOM 1579 C CA . ARG A 1 206 ? 1.030 3.128 8.757 1.00 88.94 206 ARG A CA 1
ATOM 1580 C C . ARG A 1 206 ? 0.716 4.618 8.879 1.00 88.94 206 ARG A C 1
ATOM 1582 O O . ARG A 1 206 ? 0.385 5.077 9.978 1.00 88.94 206 ARG A O 1
ATOM 1589 N N . MET A 1 207 ? 0.802 5.358 7.778 1.00 86.31 207 MET A N 1
ATOM 1590 C CA . MET A 1 207 ? 0.509 6.788 7.717 1.00 86.31 207 MET A CA 1
ATOM 1591 C C . MET A 1 207 ? -0.947 7.095 7.346 1.00 86.31 207 MET A C 1
ATOM 1593 O O . MET A 1 207 ? -1.411 8.192 7.646 1.00 86.31 207 MET A O 1
ATOM 1597 N N . ALA A 1 208 ? -1.694 6.129 6.802 1.00 85.81 208 ALA A N 1
ATOM 1598 C CA . ALA A 1 208 ? -3.041 6.314 6.254 1.00 85.81 208 ALA A CA 1
ATOM 1599 C C . ALA A 1 208 ? -4.039 6.993 7.213 1.00 85.81 208 ALA A C 1
ATOM 1601 O O . ALA A 1 208 ? -4.841 7.829 6.799 1.00 85.81 208 ALA A O 1
ATOM 1602 N N . MET A 1 209 ? -3.981 6.675 8.513 1.00 84.31 209 MET A N 1
ATOM 1603 C CA . MET A 1 209 ? -4.858 7.294 9.520 1.00 84.31 209 MET A CA 1
ATOM 1604 C C . MET A 1 209 ? -4.285 8.578 10.138 1.00 84.31 209 MET A C 1
ATOM 1606 O O . MET A 1 209 ? -5.005 9.261 10.867 1.00 84.31 209 MET A O 1
ATOM 1610 N N . LYS A 1 210 ? -3.012 8.903 9.872 1.00 80.50 210 LYS A N 1
ATOM 1611 C CA . LYS A 1 210 ? -2.268 10.024 10.473 1.00 80.50 210 LYS A CA 1
ATOM 1612 C C . LYS A 1 210 ? -2.207 11.257 9.565 1.00 80.50 210 LYS A C 1
ATOM 1614 O O . LYS A 1 210 ? -2.093 12.362 10.076 1.00 80.50 210 LYS A O 1
ATOM 1619 N N . THR A 1 211 ? -2.277 11.089 8.245 1.00 68.50 211 THR A N 1
ATOM 1620 C CA . THR A 1 211 ? -2.177 12.197 7.282 1.00 68.50 211 THR A CA 1
ATOM 1621 C C . THR A 1 211 ? -3.548 12.756 6.918 1.00 68.50 211 THR A C 1
ATOM 1623 O O . THR A 1 211 ? -4.399 12.021 6.424 1.00 68.50 211 THR A O 1
ATOM 1626 N N . ASP A 1 212 ? -3.777 14.051 7.133 1.00 65.31 212 ASP A N 1
ATOM 1627 C CA . ASP A 1 212 ? -5.042 14.723 6.776 1.00 65.31 212 ASP A CA 1
ATOM 1628 C C . ASP A 1 212 ? -5.045 15.327 5.364 1.00 65.31 212 ASP A C 1
ATOM 1630 O O . ASP A 1 212 ? -6.110 15.592 4.816 1.00 65.31 212 ASP A O 1
ATOM 1634 N N . GLU A 1 213 ? -3.869 15.487 4.753 1.00 54.88 213 GLU A N 1
ATOM 1635 C CA . GLU A 1 213 ? -3.697 16.145 3.448 1.00 54.88 213 GLU A CA 1
ATOM 1636 C C . GLU A 1 213 ? -3.702 15.185 2.249 1.00 54.88 213 GLU A C 1
ATOM 1638 O O . GLU A 1 213 ? -3.987 15.611 1.135 1.00 54.88 213 GLU A O 1
ATOM 1643 N N . ILE A 1 214 ? -3.378 13.905 2.460 1.00 65.88 214 ILE A N 1
ATOM 1644 C CA . ILE A 1 214 ? -3.236 12.911 1.387 1.00 65.88 214 ILE A CA 1
ATOM 1645 C C . ILE A 1 214 ? -4.320 11.855 1.565 1.00 65.88 214 ILE A C 1
ATOM 1647 O O . ILE A 1 214 ? -4.393 11.204 2.612 1.00 65.88 214 ILE A O 1
ATOM 1651 N N . GLY A 1 215 ? -5.163 11.696 0.545 1.00 77.19 215 GLY A N 1
ATOM 1652 C CA . GLY A 1 215 ? -6.177 10.643 0.511 1.00 77.19 215 GLY A CA 1
ATOM 1653 C C . GLY A 1 215 ? -5.536 9.257 0.438 1.00 77.19 215 GLY A C 1
ATOM 1654 O O . GLY A 1 215 ? -4.480 9.087 -0.174 1.00 77.19 215 GLY A O 1
ATOM 1655 N N . VAL A 1 216 ? -6.178 8.239 1.019 1.00 83.31 216 VAL A N 1
ATOM 1656 C CA . VAL A 1 216 ? -5.692 6.852 0.907 1.00 83.31 216 VAL A CA 1
ATOM 1657 C C . VAL A 1 216 ? -5.716 6.400 -0.558 1.00 83.31 216 VAL A C 1
ATOM 1659 O O . VAL A 1 216 ? -4.824 5.675 -0.992 1.00 83.31 216 VAL A O 1
ATOM 1662 N N . SER A 1 217 ? -6.646 6.916 -1.358 1.00 82.31 217 SER A N 1
ATOM 1663 C CA . SER A 1 217 ? -6.655 6.769 -2.818 1.00 82.31 217 SER A CA 1
ATOM 1664 C C . SER A 1 217 ? -5.384 7.285 -3.514 1.00 82.31 217 SER A C 1
ATOM 1666 O O . SER A 1 217 ? -4.931 6.664 -4.472 1.00 82.31 217 SER A O 1
ATOM 1668 N N . GLU A 1 218 ? -4.763 8.372 -3.041 1.00 81.75 218 GLU A N 1
ATOM 1669 C CA . GLU A 1 218 ? -3.478 8.852 -3.578 1.00 81.75 218 GLU A CA 1
ATOM 1670 C C . GLU A 1 218 ? -2.317 7.967 -3.106 1.00 81.75 218 GLU A C 1
ATOM 1672 O O . GLU A 1 218 ? -1.442 7.643 -3.905 1.00 81.75 218 GLU A O 1
ATOM 1677 N N . LEU A 1 219 ? -2.342 7.508 -1.847 1.00 82.88 219 LEU A N 1
ATOM 1678 C CA . LEU A 1 219 ? -1.327 6.594 -1.303 1.00 82.88 219 LEU A CA 1
ATOM 1679 C C . LEU A 1 219 ? -1.319 5.225 -1.988 1.00 82.88 219 LEU A C 1
ATOM 1681 O O . LEU A 1 219 ? -0.272 4.594 -2.054 1.00 82.88 219 LEU A O 1
ATOM 1685 N N . THR A 1 220 ? -2.473 4.763 -2.464 1.00 86.31 220 THR A N 1
ATOM 1686 C CA . THR A 1 220 ? -2.652 3.431 -3.064 1.00 86.31 220 THR A CA 1
ATOM 1687 C C . THR A 1 220 ? -2.614 3.443 -4.591 1.00 86.31 220 THR A C 1
ATOM 1689 O O . THR A 1 220 ? -2.684 2.391 -5.233 1.00 86.31 220 THR A O 1
ATOM 1692 N N . LYS A 1 221 ? -2.485 4.623 -5.207 1.00 85.00 221 LYS A N 1
ATOM 1693 C CA . LYS A 1 221 ? -2.482 4.764 -6.661 1.00 85.00 221 LYS A CA 1
ATOM 1694 C C . LYS A 1 221 ? -1.304 4.001 -7.271 1.00 85.00 221 LYS A C 1
ATOM 1696 O O . LYS A 1 221 ? -0.151 4.237 -6.937 1.00 85.00 221 LYS A O 1
ATOM 1701 N N . GLY A 1 222 ? -1.605 3.108 -8.212 1.00 82.12 222 GLY A N 1
ATOM 1702 C CA . GLY A 1 222 ? -0.585 2.340 -8.930 1.00 82.12 222 GLY A CA 1
ATOM 1703 C C . GLY A 1 222 ? 0.019 1.173 -8.142 1.00 82.12 222 GLY A C 1
ATOM 1704 O O . GLY A 1 222 ? 0.874 0.488 -8.700 1.00 82.12 222 GLY A O 1
ATOM 1705 N N . MET A 1 223 ? -0.437 0.914 -6.908 1.00 87.00 223 MET A N 1
ATOM 1706 C CA . MET A 1 223 ? -0.073 -0.292 -6.163 1.00 87.00 223 MET A CA 1
ATOM 1707 C C . MET A 1 223 ? -0.627 -1.544 -6.854 1.00 87.00 223 MET A C 1
ATOM 1709 O O . MET A 1 223 ? -1.773 -1.581 -7.309 1.00 87.00 223 MET A O 1
ATOM 1713 N N . SER A 1 224 ? 0.195 -2.585 -6.922 1.00 87.12 224 SER A N 1
ATOM 1714 C CA . SER A 1 224 ? -0.219 -3.948 -7.254 1.00 87.12 224 SER A CA 1
ATOM 1715 C C . SER A 1 224 ? -1.092 -4.554 -6.149 1.00 87.12 224 SER A C 1
ATOM 1717 O O . SER A 1 224 ? -1.170 -4.036 -5.035 1.00 87.12 224 SER A O 1
ATOM 1719 N N . ALA A 1 225 ? -1.730 -5.693 -6.429 1.00 85.81 225 ALA A N 1
ATOM 1720 C CA . ALA A 1 225 ? -2.505 -6.409 -5.413 1.00 85.81 225 ALA A CA 1
ATOM 1721 C C . ALA A 1 225 ? -1.652 -6.781 -4.181 1.00 85.81 225 ALA A C 1
ATOM 1723 O O . ALA A 1 225 ? -2.094 -6.584 -3.051 1.00 85.81 225 ALA A O 1
ATOM 1724 N N . SER A 1 226 ? -0.409 -7.236 -4.387 1.00 86.38 226 SER A N 1
ATOM 1725 C CA . SER A 1 226 ? 0.522 -7.540 -3.292 1.00 86.38 226 SER A CA 1
ATOM 1726 C C . SER A 1 226 ? 0.862 -6.316 -2.430 1.00 86.38 226 SER A C 1
ATOM 1728 O O . SER A 1 226 ? 0.878 -6.408 -1.202 1.00 86.38 226 SER A O 1
ATOM 1730 N N . GLU A 1 227 ? 1.060 -5.152 -3.052 1.00 89.12 227 GLU A N 1
ATOM 1731 C CA . GLU A 1 227 ? 1.293 -3.888 -2.347 1.00 89.12 227 GLU A CA 1
ATOM 1732 C C . GLU A 1 227 ? 0.048 -3.418 -1.589 1.00 89.12 227 GLU A C 1
ATOM 1734 O O . GLU A 1 227 ? 0.174 -2.924 -0.474 1.00 89.12 227 GLU A O 1
ATOM 1739 N N . LEU A 1 228 ? -1.157 -3.620 -2.128 1.00 87.25 228 LEU A N 1
ATOM 1740 C CA . LEU A 1 228 ? -2.400 -3.309 -1.413 1.00 87.25 228 LEU A CA 1
ATOM 1741 C C . LEU A 1 228 ? -2.579 -4.182 -0.163 1.00 87.25 228 LEU A C 1
ATOM 1743 O O . LEU A 1 228 ? -3.008 -3.680 0.876 1.00 87.25 228 LEU A O 1
ATOM 1747 N N . ASP A 1 229 ? -2.213 -5.463 -0.222 1.00 84.06 229 ASP A N 1
ATOM 1748 C CA . ASP A 1 229 ? -2.226 -6.346 0.952 1.00 84.06 229 ASP A CA 1
ATOM 1749 C C . ASP A 1 229 ? -1.227 -5.867 2.019 1.00 84.06 229 ASP A C 1
ATOM 1751 O O . ASP A 1 229 ? -1.566 -5.734 3.198 1.00 84.06 229 ASP A O 1
ATOM 1755 N N . ALA A 1 230 ? -0.010 -5.513 1.601 1.00 87.94 230 ALA A N 1
ATOM 1756 C CA . ALA A 1 230 ? 0.997 -4.904 2.466 1.00 87.94 230 ALA A CA 1
ATOM 1757 C C . ALA A 1 230 ? 0.526 -3.564 3.069 1.00 87.94 230 ALA A C 1
ATOM 1759 O O . ALA A 1 230 ? 0.686 -3.316 4.269 1.00 87.94 230 ALA A O 1
ATOM 1760 N N . PHE A 1 231 ? -0.122 -2.719 2.268 1.00 89.81 231 PHE A N 1
ATOM 1761 C CA . PHE A 1 231 ? -0.725 -1.469 2.717 1.00 89.81 231 PHE A CA 1
ATOM 1762 C C . PHE A 1 231 ? -1.774 -1.712 3.805 1.00 89.81 231 PHE A C 1
ATOM 1764 O O . PHE A 1 231 ? -1.746 -1.032 4.832 1.00 89.81 231 PHE A O 1
ATOM 1771 N N . ARG A 1 232 ? -2.656 -2.708 3.640 1.00 85.69 232 ARG A N 1
ATOM 1772 C CA . ARG A 1 232 ? -3.672 -3.073 4.644 1.00 85.69 232 ARG A CA 1
ATOM 1773 C C . ARG A 1 232 ? -3.046 -3.495 5.971 1.00 85.69 232 ARG A C 1
ATOM 1775 O O . ARG A 1 232 ? -3.519 -3.056 7.017 1.00 85.69 232 ARG A O 1
ATOM 1782 N N . ILE A 1 233 ? -1.945 -4.251 5.954 1.00 86.69 233 ILE A N 1
ATOM 1783 C CA . ILE A 1 233 ? -1.193 -4.596 7.177 1.00 86.69 233 ILE A CA 1
ATOM 1784 C C . ILE A 1 233 ? -0.659 -3.332 7.867 1.00 86.69 233 ILE A C 1
ATOM 1786 O O . ILE A 1 233 ? -0.791 -3.169 9.084 1.00 86.69 233 ILE A O 1
ATOM 1790 N N . GLY A 1 234 ? -0.083 -2.406 7.097 1.00 89.62 234 GLY A N 1
ATOM 1791 C CA . GLY A 1 234 ? 0.360 -1.111 7.612 1.00 89.62 234 GLY A CA 1
ATOM 1792 C C . GLY A 1 234 ? -0.788 -0.283 8.200 1.00 89.62 234 GLY A C 1
ATOM 1793 O O . GLY A 1 234 ? -0.662 0.274 9.294 1.00 89.62 234 GLY A O 1
ATOM 1794 N N . ALA A 1 235 ? -1.920 -0.228 7.498 1.00 89.19 235 ALA A N 1
ATOM 1795 C CA . ALA A 1 235 ? -3.118 0.503 7.899 1.00 89.19 235 ALA A CA 1
ATOM 1796 C C . ALA A 1 235 ? -3.734 -0.065 9.179 1.00 89.19 235 ALA A C 1
ATOM 1798 O O . ALA A 1 235 ? -4.117 0.696 10.069 1.00 89.19 235 ALA A O 1
ATOM 1799 N N . LEU A 1 236 ? -3.735 -1.388 9.325 1.00 87.19 236 LEU A N 1
ATOM 1800 C CA . LEU A 1 236 ? -4.156 -2.062 10.543 1.00 87.19 236 LEU A CA 1
ATOM 1801 C C . LEU A 1 236 ? -3.267 -1.692 11.734 1.00 87.19 236 LEU A C 1
ATOM 1803 O O . LEU A 1 236 ? -3.771 -1.414 12.821 1.00 87.19 236 LEU A O 1
ATOM 1807 N N . GLN A 1 237 ? -1.949 -1.606 11.535 1.00 88.44 237 GLN A N 1
ATOM 1808 C CA . GLN A 1 237 ? -1.054 -1.113 12.580 1.00 88.44 237 GLN A CA 1
ATOM 1809 C C . GLN A 1 237 ? -1.315 0.366 12.905 1.00 88.44 237 GLN A C 1
ATOM 1811 O O . GLN A 1 237 ? -1.288 0.747 14.072 1.00 88.44 237 GLN A O 1
ATOM 1816 N N . SER A 1 238 ? -1.628 1.197 11.906 1.00 89.38 238 SER A N 1
ATOM 1817 C CA . SER A 1 238 ? -2.052 2.589 12.129 1.00 89.38 238 SER A CA 1
ATOM 1818 C C . SER A 1 238 ? -3.330 2.667 12.972 1.00 89.38 238 SER A C 1
ATOM 1820 O O . SER A 1 238 ? -3.447 3.493 13.881 1.00 89.38 238 SER A O 1
ATOM 1822 N N . LEU A 1 239 ? -4.285 1.772 12.708 1.00 89.81 239 LEU A N 1
ATOM 1823 C CA . LEU A 1 239 ? -5.517 1.659 13.475 1.00 89.81 239 LEU A CA 1
ATOM 1824 C C . LEU A 1 239 ? -5.244 1.192 14.909 1.00 89.81 239 LEU A C 1
ATOM 1826 O O . LEU A 1 239 ? -5.805 1.777 15.835 1.00 89.81 239 LEU A O 1
ATOM 1830 N N . ARG A 1 240 ? -4.332 0.225 15.097 1.00 88.81 240 ARG A N 1
ATOM 1831 C CA . ARG A 1 240 ? -3.849 -0.239 16.409 1.00 88.81 240 ARG A CA 1
ATOM 1832 C C . ARG A 1 240 ? -3.266 0.903 17.234 1.00 88.81 240 ARG A C 1
ATOM 1834 O O . ARG A 1 240 ? -3.669 1.090 18.381 1.00 88.81 240 ARG A O 1
ATOM 1841 N N . ASP A 1 241 ? -2.388 1.705 16.632 1.00 89.94 241 ASP A N 1
ATOM 1842 C CA . ASP A 1 241 ? -1.822 2.898 17.270 1.00 89.94 241 ASP A CA 1
ATOM 1843 C C . ASP A 1 241 ? -2.945 3.870 17.699 1.00 89.94 241 ASP A C 1
ATOM 1845 O O . ASP A 1 241 ? -2.930 4.403 18.810 1.00 89.94 241 ASP A O 1
ATOM 1849 N N . LYS A 1 242 ? -3.963 4.073 16.846 1.00 90.00 242 LYS A N 1
ATOM 1850 C CA . LYS A 1 242 ? -5.093 4.974 17.127 1.00 90.00 242 LYS A CA 1
ATOM 1851 C C . LYS A 1 242 ? -5.969 4.459 18.276 1.00 90.00 242 LYS A C 1
ATOM 1853 O O . LYS A 1 242 ? -6.246 5.218 19.205 1.00 90.00 242 LYS A O 1
ATOM 1858 N N . VAL A 1 243 ? -6.394 3.191 18.261 1.00 90.44 243 VAL A N 1
ATOM 1859 C CA . VAL A 1 243 ? -7.251 2.618 19.326 1.00 90.44 243 VAL A CA 1
ATOM 1860 C C . VAL A 1 243 ? -6.527 2.445 20.661 1.00 90.44 243 VAL A C 1
ATOM 1862 O O . VAL A 1 243 ? -7.183 2.363 21.700 1.00 90.44 243 VAL A O 1
ATOM 1865 N N . GLY A 1 244 ? -5.191 2.426 20.657 1.00 88.75 244 GLY A N 1
ATOM 1866 C CA . GLY A 1 244 ? -4.381 2.397 21.875 1.00 88.75 244 GLY A CA 1
ATOM 1867 C C . GLY A 1 244 ? -4.560 3.634 22.763 1.00 88.75 244 GLY A C 1
ATOM 1868 O O . GLY A 1 244 ? -4.191 3.605 23.932 1.00 88.75 244 GLY A O 1
ATOM 1869 N N . THR A 1 245 ? -5.170 4.705 22.244 1.00 90.69 245 THR A N 1
ATOM 1870 C CA . THR A 1 245 ? -5.441 5.945 22.984 1.00 90.69 245 THR A CA 1
ATOM 1871 C C . THR A 1 245 ? -6.941 6.177 23.165 1.00 90.69 245 THR A C 1
ATOM 1873 O O . THR A 1 245 ? -7.743 5.881 22.277 1.00 90.69 245 THR A O 1
ATOM 1876 N N . GLU A 1 246 ? -7.351 6.771 24.289 1.00 87.00 246 GLU A N 1
ATOM 1877 C CA . GLU A 1 246 ? -8.764 7.101 24.539 1.00 87.00 246 GLU A CA 1
ATOM 1878 C C . GLU A 1 246 ? -9.325 8.089 23.495 1.00 87.00 246 GLU A C 1
ATOM 1880 O O . GLU A 1 246 ? -10.460 7.948 23.017 1.00 87.00 246 GLU A O 1
ATOM 1885 N N . ALA A 1 247 ? -8.508 9.069 23.095 1.00 88.56 247 ALA A N 1
ATOM 1886 C CA . ALA A 1 247 ? -8.852 10.035 22.058 1.00 88.56 247 ALA A CA 1
ATOM 1887 C C . ALA A 1 247 ? -9.089 9.345 20.706 1.00 88.56 247 ALA A C 1
ATOM 1889 O O . ALA A 1 247 ? -10.103 9.594 20.047 1.00 88.56 247 ALA A O 1
ATOM 1890 N N . GLY A 1 248 ? -8.204 8.426 20.311 1.00 89.06 248 GLY A N 1
ATOM 1891 C CA . GLY A 1 248 ? -8.335 7.699 19.055 1.00 89.06 248 GLY A CA 1
ATOM 1892 C C . GLY A 1 248 ? -9.509 6.719 19.043 1.00 89.06 248 GLY A C 1
ATOM 1893 O O . GLY A 1 248 ? -10.238 6.684 18.050 1.00 89.06 248 GLY A O 1
ATOM 1894 N N . GLN A 1 249 ? -9.787 6.027 20.156 1.00 90.25 249 GLN A N 1
ATOM 1895 C CA . GLN A 1 249 ? -11.028 5.252 20.316 1.00 90.25 249 GLN A CA 1
ATOM 1896 C C . GLN A 1 249 ? -12.257 6.140 20.125 1.00 90.25 249 GLN A C 1
ATOM 1898 O O . GLN A 1 249 ? -13.189 5.783 19.412 1.00 90.25 249 GLN A O 1
ATOM 1903 N N . THR A 1 250 ? -12.269 7.318 20.750 1.00 88.31 250 THR A N 1
ATOM 1904 C CA . THR A 1 250 ? -13.401 8.243 20.655 1.00 88.31 250 THR A CA 1
ATOM 1905 C C . THR A 1 250 ? -13.604 8.765 19.235 1.00 88.31 250 THR A C 1
ATOM 1907 O O . THR A 1 250 ? -14.749 8.826 18.795 1.00 88.31 250 THR A O 1
ATOM 1910 N N . SER A 1 251 ? -12.528 9.095 18.517 1.00 88.31 251 SER A N 1
ATOM 1911 C CA . SER A 1 251 ? -12.580 9.484 17.099 1.00 88.31 251 SER A CA 1
ATOM 1912 C C . SER A 1 251 ? -13.160 8.358 16.232 1.00 88.31 251 SER A C 1
ATOM 1914 O O . SER A 1 251 ? -14.080 8.596 15.456 1.00 88.31 251 SER A O 1
ATOM 1916 N N . LEU A 1 252 ? -12.734 7.105 16.434 1.00 90.69 252 LEU A N 1
ATOM 1917 C CA . LEU A 1 252 ? -13.280 5.961 15.690 1.00 90.69 252 LEU A CA 1
ATOM 1918 C C . LEU A 1 252 ? -14.769 5.732 15.964 1.00 90.69 252 LEU A C 1
ATOM 1920 O O . LEU A 1 252 ? -15.553 5.594 15.031 1.00 90.69 252 LEU A O 1
ATOM 1924 N N . LEU A 1 253 ? -15.197 5.782 17.226 1.00 91.50 253 LEU A N 1
ATOM 1925 C CA . LEU A 1 253 ? -16.617 5.649 17.580 1.00 91.50 253 LEU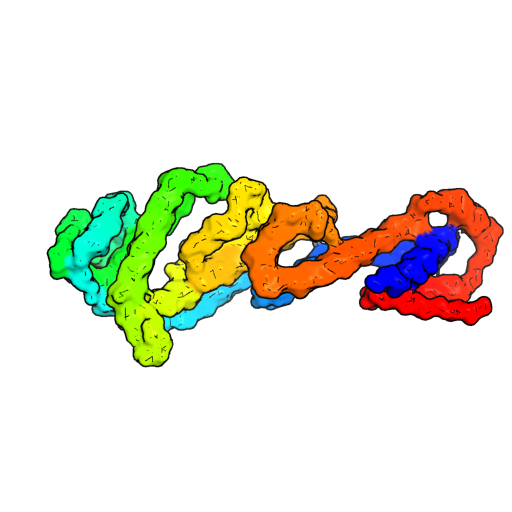 A CA 1
ATOM 1926 C C . LEU A 1 253 ? -17.486 6.790 17.017 1.00 91.50 253 LEU A C 1
ATOM 1928 O O . LEU A 1 253 ? -18.704 6.635 16.887 1.00 91.50 253 LEU A O 1
ATOM 1932 N N . LYS A 1 254 ? -16.870 7.931 16.682 1.00 90.12 254 LYS A N 1
ATOM 1933 C CA . LYS A 1 254 ? -17.507 9.098 16.063 1.00 90.12 254 LYS A CA 1
ATOM 1934 C C . LYS A 1 254 ? -17.385 9.124 14.540 1.00 90.12 254 LYS A C 1
ATOM 1936 O O . LYS A 1 254 ? -17.910 10.057 13.943 1.00 90.12 254 LYS A O 1
ATOM 1941 N N . MET A 1 255 ? -16.796 8.114 13.894 1.00 88.19 255 MET A N 1
ATOM 1942 C CA . MET A 1 255 ? -16.519 8.140 12.448 1.00 88.19 255 MET A CA 1
ATOM 1943 C C . MET A 1 255 ? -17.746 8.428 11.565 1.00 88.19 255 MET A C 1
ATOM 1945 O O . MET A 1 255 ? -17.614 9.019 10.505 1.00 88.19 255 MET A O 1
ATOM 1949 N N . TYR A 1 256 ? -18.954 8.074 12.011 1.00 83.62 256 TYR A N 1
ATOM 1950 C CA . TYR A 1 256 ? -20.213 8.390 11.321 1.00 83.62 256 TYR A CA 1
ATOM 1951 C C . TYR A 1 256 ? -20.525 9.886 11.239 1.00 83.62 256 TYR A C 1
ATOM 1953 O O . TYR A 1 256 ? -21.270 10.319 10.367 1.00 83.62 256 TYR A O 1
ATOM 1961 N N . LYS A 1 257 ? -19.980 10.663 12.174 1.00 85.88 257 LYS A N 1
ATOM 1962 C CA . LYS A 1 257 ? -20.093 12.121 12.244 1.00 85.88 257 LYS A CA 1
ATOM 1963 C C . LYS A 1 257 ? -18.890 12.818 11.603 1.00 85.88 257 LYS A C 1
ATOM 1965 O O . LYS A 1 257 ? -18.925 14.030 11.437 1.00 85.88 257 LYS A O 1
ATOM 1970 N N . GLU A 1 258 ? -17.841 12.069 11.263 1.00 86.94 258 GLU A N 1
ATOM 1971 C CA . GLU A 1 258 ? -16.572 12.570 10.733 1.00 86.94 258 GLU A CA 1
ATOM 1972 C C . GLU A 1 258 ? -16.343 12.005 9.317 1.00 86.94 258 GLU A C 1
ATOM 1974 O O . GLU A 1 258 ? -15.758 10.927 9.170 1.00 86.94 258 GLU A O 1
ATOM 1979 N N . PRO A 1 259 ? -16.772 12.716 8.253 1.00 84.25 259 PRO A N 1
ATOM 1980 C CA . PRO A 1 259 ? -16.651 12.236 6.875 1.00 84.25 259 PRO A CA 1
ATOM 1981 C C . PRO A 1 259 ? -15.219 11.871 6.475 1.00 84.25 259 PRO A C 1
ATOM 1983 O O . PRO A 1 259 ? -15.024 10.893 5.761 1.00 84.25 259 PRO A O 1
ATOM 1986 N N . ALA A 1 260 ? -14.219 12.602 6.978 1.00 83.62 260 ALA A N 1
ATOM 1987 C CA . ALA A 1 260 ? -12.808 12.317 6.725 1.00 83.62 260 ALA A CA 1
ATOM 1988 C C . ALA A 1 260 ? -12.382 10.953 7.298 1.00 83.62 260 ALA A C 1
ATOM 1990 O O . ALA A 1 260 ? -11.794 10.136 6.590 1.00 83.62 260 ALA A O 1
ATOM 1991 N N . THR A 1 261 ? -12.737 10.666 8.555 1.00 85.81 261 THR A N 1
ATOM 1992 C CA . THR A 1 261 ? -12.471 9.372 9.202 1.00 85.81 261 THR A CA 1
ATOM 1993 C C . THR A 1 261 ? -13.211 8.242 8.479 1.00 85.81 261 THR A C 1
ATOM 1995 O O . THR A 1 261 ? -12.618 7.203 8.193 1.00 85.81 261 THR A O 1
ATOM 1998 N N . SER A 1 262 ? -14.488 8.445 8.124 1.00 87.12 262 SER A N 1
ATOM 1999 C CA . SER A 1 262 ? -15.267 7.464 7.351 1.00 87.12 262 SER A CA 1
ATOM 2000 C C . SER A 1 262 ? -14.668 7.203 5.966 1.00 87.12 262 SER A C 1
ATOM 2002 O O . SER A 1 262 ? -14.582 6.047 5.565 1.00 87.12 262 SER A O 1
ATOM 2004 N N . GLY A 1 263 ? -14.234 8.245 5.252 1.00 86.31 263 GLY A N 1
ATOM 2005 C CA . GLY A 1 263 ? -13.623 8.138 3.925 1.00 86.31 263 GLY A CA 1
ATOM 2006 C C . GLY A 1 263 ? -12.333 7.324 3.948 1.00 86.31 263 GLY A C 1
ATOM 2007 O O . GLY A 1 263 ? -12.226 6.345 3.216 1.00 86.31 263 GLY A O 1
ATOM 2008 N N . LYS A 1 264 ? -11.411 7.641 4.867 1.00 87.50 264 LYS A N 1
ATOM 2009 C CA . LYS A 1 264 ? -10.161 6.881 5.050 1.00 87.50 264 LYS A CA 1
ATOM 2010 C C . LYS A 1 264 ? -10.432 5.404 5.339 1.00 87.50 264 LYS A C 1
ATOM 2012 O O . LYS A 1 264 ? -9.833 4.530 4.724 1.00 87.50 264 LYS A O 1
ATOM 2017 N N . LEU A 1 265 ? -11.370 5.112 6.242 1.00 89.81 265 LEU A N 1
ATOM 2018 C CA . LEU A 1 265 ? -11.732 3.734 6.576 1.00 89.81 265 LEU A CA 1
ATOM 2019 C C . LEU A 1 265 ? -12.408 3.008 5.402 1.00 89.81 265 LEU A C 1
ATOM 2021 O O . LEU A 1 265 ? -12.139 1.831 5.196 1.00 89.81 265 LEU A O 1
ATOM 2025 N N . LYS A 1 266 ? -13.237 3.683 4.597 1.00 89.00 266 LYS A N 1
ATOM 2026 C CA . LYS A 1 266 ? -13.792 3.095 3.365 1.00 89.00 266 LYS A CA 1
ATOM 2027 C C . LYS A 1 266 ? -12.698 2.718 2.377 1.00 89.00 266 LYS A C 1
ATOM 2029 O O . LYS A 1 266 ? -12.765 1.649 1.787 1.00 89.00 266 LYS A O 1
ATOM 2034 N N . GLU A 1 267 ? -11.703 3.583 2.210 1.00 87.38 267 GLU A N 1
ATOM 2035 C CA . GLU A 1 267 ? -10.584 3.334 1.302 1.00 87.38 267 GLU A CA 1
ATOM 2036 C C . GLU A 1 267 ? -9.676 2.197 1.812 1.00 87.38 267 GLU A C 1
ATOM 2038 O O . GLU A 1 267 ? -9.247 1.367 1.018 1.00 87.38 267 GLU A O 1
ATOM 2043 N N . ILE A 1 268 ? -9.445 2.094 3.128 1.00 87.56 268 ILE A N 1
ATOM 2044 C CA . ILE A 1 268 ? -8.640 1.017 3.738 1.00 87.56 268 ILE A CA 1
ATOM 2045 C C . ILE A 1 268 ? -9.348 -0.345 3.666 1.00 87.56 268 ILE A C 1
ATOM 2047 O O . ILE A 1 268 ? -8.744 -1.335 3.255 1.00 87.56 268 ILE A O 1
ATOM 2051 N N . PHE A 1 269 ? -10.612 -0.402 4.094 1.00 87.44 269 PHE A N 1
ATOM 2052 C CA . PHE A 1 269 ? -11.358 -1.656 4.239 1.00 87.44 269 PHE A CA 1
ATOM 2053 C C . PHE A 1 269 ? -12.087 -2.076 2.957 1.00 87.44 269 PHE A C 1
ATOM 2055 O O . PHE A 1 269 ? -12.523 -3.215 2.850 1.00 87.44 269 PHE A O 1
ATOM 2062 N N . GLY A 1 270 ? -12.253 -1.181 1.979 1.00 86.38 270 GLY A N 1
ATOM 2063 C CA . GLY A 1 270 ? -12.912 -1.493 0.713 1.00 86.38 270 GLY A CA 1
ATOM 2064 C C . GLY A 1 270 ? -14.307 -2.095 0.908 1.00 86.38 270 GLY A C 1
ATOM 2065 O O . GLY A 1 270 ? -15.197 -1.473 1.496 1.00 86.38 270 GLY A O 1
ATOM 2066 N N . THR A 1 271 ? -14.501 -3.314 0.404 1.00 86.38 271 THR A N 1
ATOM 2067 C CA . THR A 1 271 ? -15.756 -4.075 0.515 1.00 86.38 271 THR A CA 1
ATOM 2068 C C . THR A 1 271 ? -16.127 -4.407 1.957 1.00 86.38 271 THR A C 1
ATOM 2070 O O . THR A 1 271 ? -17.310 -4.367 2.307 1.00 86.38 271 THR A O 1
ATOM 2073 N N . ASP A 1 272 ? -15.128 -4.621 2.808 1.00 88.25 272 ASP A N 1
ATOM 2074 C CA . ASP A 1 272 ? -15.288 -5.076 4.193 1.00 88.25 272 ASP A CA 1
ATOM 2075 C C . ASP A 1 272 ? -15.582 -3.911 5.152 1.00 88.25 272 ASP A C 1
ATOM 2077 O O . ASP A 1 272 ? -15.904 -4.093 6.329 1.00 88.25 272 ASP A O 1
ATOM 2081 N N . TYR A 1 273 ? -15.577 -2.674 4.633 1.00 90.88 273 TYR A N 1
ATOM 2082 C CA . TYR A 1 273 ? -15.892 -1.475 5.406 1.00 90.88 273 TYR A CA 1
ATOM 2083 C C . TYR A 1 273 ? -17.253 -1.567 6.092 1.00 90.88 273 TYR A C 1
ATOM 2085 O O . TYR A 1 273 ? -17.411 -1.086 7.210 1.00 90.88 273 TYR A O 1
ATOM 2093 N N . ARG A 1 274 ? -18.260 -2.150 5.430 1.00 90.94 274 ARG A N 1
ATOM 2094 C CA . ARG A 1 274 ? -19.627 -2.205 5.971 1.00 90.94 274 ARG A CA 1
ATOM 2095 C C . ARG A 1 274 ? -19.704 -3.035 7.248 1.00 90.94 274 ARG A C 1
ATOM 2097 O O . ARG A 1 274 ? -20.404 -2.632 8.175 1.00 90.94 274 ARG A O 1
ATOM 2104 N N . GLU A 1 275 ? -18.983 -4.148 7.294 1.00 90.88 275 GLU A N 1
ATOM 2105 C CA . GLU A 1 275 ? -18.943 -5.042 8.448 1.00 90.88 275 GLU A CA 1
ATOM 2106 C C . GLU A 1 275 ? -18.211 -4.386 9.620 1.00 90.88 275 GLU A C 1
ATOM 2108 O O . GLU A 1 275 ? -18.789 -4.222 10.701 1.00 90.88 275 GLU A O 1
ATOM 2113 N N . PHE A 1 276 ? -17.000 -3.875 9.371 1.00 92.44 276 PHE A N 1
ATOM 2114 C CA . PHE A 1 276 ? -16.245 -3.126 10.376 1.00 92.44 276 PHE A CA 1
ATOM 2115 C C . PHE A 1 276 ? -17.036 -1.913 10.887 1.00 92.44 276 PHE A C 1
ATOM 2117 O O . PHE A 1 276 ? -17.107 -1.646 12.091 1.00 92.44 276 PHE A O 1
ATOM 2124 N N . ALA A 1 277 ? -17.703 -1.192 9.982 1.00 91.94 277 ALA A N 1
ATOM 2125 C CA . ALA A 1 277 ? -18.530 -0.061 10.349 1.00 91.94 277 ALA A CA 1
ATOM 2126 C C . ALA A 1 277 ? -19.672 -0.482 11.277 1.00 91.94 277 ALA A C 1
ATOM 2128 O O . ALA A 1 277 ? -19.819 0.098 12.361 1.00 91.94 277 ALA A O 1
ATOM 2129 N N . ALA A 1 278 ? -20.449 -1.499 10.901 1.00 91.06 278 ALA A N 1
ATOM 2130 C CA . ALA A 1 278 ? -21.553 -2.003 11.712 1.00 91.06 278 ALA A CA 1
ATOM 2131 C C . ALA A 1 278 ? -21.098 -2.384 13.131 1.00 91.06 278 ALA A C 1
ATOM 2133 O O . ALA A 1 278 ? -21.756 -2.010 14.110 1.00 91.06 278 ALA A O 1
ATOM 2134 N N . PHE A 1 279 ? -19.932 -3.027 13.254 1.00 92.62 279 PHE A N 1
ATOM 2135 C CA . PHE A 1 279 ? -19.316 -3.330 14.543 1.00 92.62 279 PHE A CA 1
ATOM 2136 C C . PHE A 1 279 ? -19.038 -2.060 15.370 1.00 92.62 279 PHE A C 1
ATOM 2138 O O . PHE A 1 279 ? -19.498 -1.931 16.509 1.00 92.62 279 PHE A O 1
ATOM 2145 N N . VAL A 1 280 ? -18.352 -1.069 14.791 1.00 92.25 280 VAL A N 1
ATOM 2146 C CA . VAL A 1 280 ? -18.025 0.195 15.476 1.00 92.25 280 VAL A CA 1
ATOM 2147 C C . VAL A 1 280 ? -19.289 0.984 15.850 1.00 92.25 280 VAL A C 1
ATOM 2149 O O . VAL A 1 280 ? -19.329 1.612 16.909 1.00 92.25 280 VAL A O 1
ATOM 2152 N N . ALA A 1 281 ? -20.354 0.933 15.040 1.00 89.81 281 ALA A N 1
ATOM 2153 C CA . ALA A 1 281 ? -21.651 1.523 15.393 1.00 89.81 281 ALA A CA 1
ATOM 2154 C C . ALA A 1 281 ? -22.259 0.861 16.632 1.00 89.81 281 ALA A C 1
ATOM 2156 O O . ALA A 1 281 ? -22.768 1.564 17.510 1.00 89.81 281 ALA A O 1
ATOM 2157 N N . LYS A 1 282 ? -22.193 -0.474 16.723 1.00 88.69 282 LYS A N 1
ATOM 2158 C CA . LYS A 1 282 ? -22.643 -1.212 17.908 1.00 88.69 282 LYS A CA 1
ATOM 2159 C C . LYS A 1 282 ? -21.842 -0.781 19.139 1.00 88.69 282 LYS A C 1
ATOM 2161 O O . LYS A 1 282 ? -22.447 -0.415 20.144 1.00 88.69 282 LYS A O 1
ATOM 2166 N N . GLU A 1 283 ? -20.513 -0.712 19.051 1.00 89.12 283 GLU A N 1
ATOM 2167 C CA . GLU A 1 283 ? -19.676 -0.225 20.161 1.00 89.12 283 GLU A CA 1
ATOM 2168 C C . GLU A 1 283 ? -19.972 1.237 20.539 1.00 89.12 283 GLU A C 1
ATOM 2170 O O . GLU A 1 283 ? -19.998 1.572 21.723 1.00 89.12 283 GLU A O 1
ATOM 2175 N N . SER A 1 284 ? -20.265 2.104 19.566 1.00 88.31 284 SER A N 1
ATOM 2176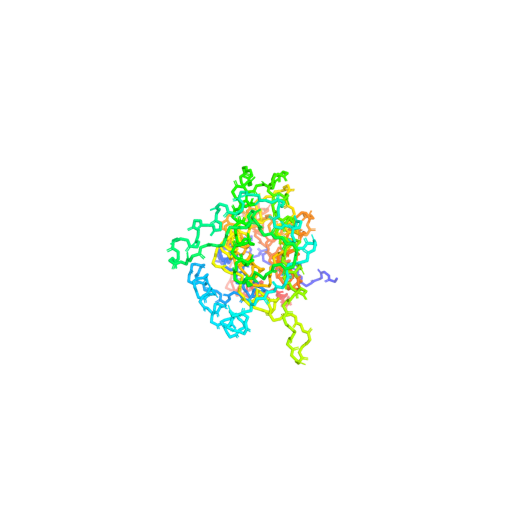 C CA . SER A 1 284 ? -20.603 3.514 19.810 1.00 88.31 284 SER A CA 1
ATOM 2177 C C . SER A 1 284 ? -21.911 3.661 20.594 1.00 88.31 284 SER A C 1
ATOM 2179 O O . SER A 1 284 ? -21.981 4.440 21.543 1.00 88.31 284 SER A O 1
ATOM 2181 N N . ARG A 1 285 ? -22.926 2.843 20.281 1.00 84.06 285 ARG A N 1
ATOM 2182 C CA . ARG A 1 285 ? -24.177 2.778 21.060 1.00 84.06 285 ARG A CA 1
ATOM 2183 C C . ARG A 1 285 ? -23.928 2.293 22.486 1.00 84.06 285 ARG A C 1
ATOM 2185 O O . ARG A 1 285 ? -24.449 2.880 23.429 1.00 84.06 285 ARG A O 1
ATOM 2192 N N . LEU A 1 286 ? -23.104 1.258 22.648 1.00 83.62 286 LEU A N 1
ATOM 2193 C CA . LEU A 1 286 ? -22.778 0.696 23.960 1.00 83.62 286 LEU A CA 1
ATOM 2194 C C . LEU A 1 286 ? -21.927 1.650 24.815 1.00 83.62 286 LEU A C 1
ATOM 2196 O O . LEU A 1 286 ? -22.000 1.588 26.039 1.00 83.62 286 LEU A O 1
ATOM 2200 N N . LYS A 1 287 ? -21.167 2.573 24.209 1.00 84.69 287 LYS A N 1
ATOM 2201 C CA . LYS A 1 287 ? -20.439 3.622 24.942 1.00 84.69 287 LYS A CA 1
ATOM 2202 C C . LYS A 1 287 ? -21.372 4.565 25.708 1.00 84.69 287 LYS A C 1
ATOM 2204 O O . LYS A 1 287 ? -20.979 5.091 26.746 1.00 84.69 287 LYS A O 1
ATOM 2209 N N . GLU A 1 288 ? -22.613 4.763 25.264 1.00 78.81 288 GLU A N 1
ATOM 2210 C CA . GLU A 1 288 ? -23.578 5.583 26.013 1.00 78.81 288 GLU A CA 1
ATOM 2211 C C . GLU A 1 288 ? -23.954 4.972 27.374 1.00 78.81 288 GLU A C 1
ATOM 2213 O O . GLU A 1 288 ? -24.427 5.697 28.251 1.00 78.81 288 GLU A O 1
ATOM 2218 N N . PHE A 1 289 ? -23.694 3.676 27.590 1.00 74.00 289 PHE A N 1
ATOM 2219 C CA . PHE A 1 289 ? -23.856 3.036 28.896 1.00 74.00 289 PHE A CA 1
ATOM 2220 C C . PHE A 1 289 ? -22.775 3.436 29.909 1.00 74.00 289 PHE A C 1
ATOM 2222 O O . PHE A 1 289 ? -22.958 3.250 31.101 1.00 74.00 289 PHE A O 1
ATOM 2229 N N . GLU A 1 290 ? -21.671 4.051 29.488 1.00 77.38 290 GLU A N 1
ATOM 2230 C CA . GLU A 1 290 ? -20.584 4.448 30.400 1.00 77.38 290 GLU A CA 1
ATOM 2231 C C . GLU A 1 290 ? -20.919 5.693 31.234 1.00 77.38 290 GLU A C 1
ATOM 2233 O O . GLU A 1 290 ? -20.207 6.028 32.181 1.00 77.38 290 GLU A O 1
ATOM 2238 N N . LYS A 1 291 ? -22.002 6.393 30.876 1.00 75.75 291 LYS A N 1
ATOM 2239 C CA . LYS A 1 291 ? -22.510 7.574 31.591 1.00 75.75 291 LYS A CA 1
ATOM 2240 C C . LYS A 1 291 ? -23.557 7.231 32.656 1.00 75.75 291 LYS A C 1
ATOM 2242 O O . LYS A 1 291 ? -23.961 8.118 33.404 1.00 75.75 291 LYS A O 1
ATOM 2247 N N . ILE A 1 292 ? -23.989 5.974 32.708 1.00 74.75 292 ILE A N 1
ATOM 2248 C CA . ILE A 1 292 ? -24.974 5.456 33.661 1.00 74.75 292 ILE A CA 1
ATOM 2249 C C . ILE A 1 292 ? -24.478 5.661 35.100 1.00 74.75 292 ILE A C 1
ATOM 2251 O O . ILE A 1 292 ? -23.290 5.504 35.385 1.00 74.75 292 ILE A O 1
ATOM 2255 N N . GLY A 1 293 ? -25.381 6.059 36.001 1.00 68.31 293 GLY A N 1
ATOM 2256 C CA . GLY A 1 293 ? -25.112 6.216 37.433 1.00 68.31 293 GLY A CA 1
ATOM 2257 C C . GLY A 1 293 ? -24.303 7.462 37.804 1.00 68.31 293 GLY A C 1
ATOM 2258 O O . GLY A 1 293 ? -23.995 7.667 38.978 1.00 68.31 293 GLY A O 1
ATOM 2259 N N . ARG A 1 294 ? -23.959 8.324 36.835 1.00 69.50 294 ARG A N 1
ATOM 2260 C CA . ARG A 1 294 ? -23.179 9.557 37.068 1.00 69.50 294 ARG A CA 1
ATOM 2261 C C . ARG A 1 294 ? -24.033 10.825 37.221 1.00 69.50 294 ARG A C 1
ATOM 2263 O O . ARG A 1 294 ? -23.477 11.889 37.474 1.00 69.50 294 ARG A O 1
ATOM 2270 N N . GLY A 1 295 ? -25.356 10.730 37.059 1.00 64.38 295 GLY A N 1
ATOM 2271 C CA . GLY A 1 295 ? -26.241 11.894 36.897 1.00 64.38 295 GLY A CA 1
ATOM 2272 C C . GLY A 1 295 ? -26.861 12.491 38.168 1.00 64.38 295 GLY A C 1
ATOM 2273 O O . GLY A 1 295 ? -27.168 13.677 38.169 1.00 64.38 295 GLY A O 1
ATOM 2274 N N . SER A 1 296 ? -27.048 11.727 39.252 1.00 60.75 296 SER A N 1
ATOM 2275 C CA . SER A 1 296 ? -27.748 12.230 40.449 1.00 60.75 296 SER A CA 1
ATOM 2276 C C . SER A 1 296 ? -27.103 11.761 41.750 1.00 60.75 296 SER A C 1
ATOM 2278 O O . SER A 1 296 ? -27.377 10.672 42.254 1.00 60.75 296 SER A O 1
ATOM 2280 N N . GLN A 1 297 ? -26.266 12.625 42.332 1.00 61.81 297 GLN A N 1
ATOM 2281 C CA . GLN A 1 297 ? -25.718 12.407 43.674 1.00 61.81 297 GLN A CA 1
ATOM 2282 C C . GLN A 1 297 ? -26.806 12.452 44.759 1.00 61.81 297 GLN A C 1
ATOM 2284 O O . GLN A 1 297 ? -26.643 11.839 45.810 1.00 61.81 297 GLN A O 1
ATOM 2289 N N . THR A 1 298 ? -27.910 13.169 44.525 1.00 63.81 298 THR A N 1
ATOM 2290 C CA . THR A 1 298 ? -29.021 13.285 45.481 1.00 63.81 298 THR A CA 1
ATOM 2291 C C . THR A 1 298 ? -29.838 11.999 45.547 1.00 63.81 298 THR A C 1
ATOM 2293 O O . THR A 1 298 ? -30.128 11.534 46.644 1.00 63.81 298 THR A O 1
ATOM 2296 N N . ALA A 1 299 ? -30.142 11.376 44.401 1.00 60.16 299 ALA A N 1
ATOM 2297 C CA . ALA A 1 299 ? -30.838 10.088 44.368 1.00 60.16 299 ALA A CA 1
ATOM 2298 C C . ALA A 1 299 ? -30.015 8.994 45.064 1.00 60.16 299 ALA A C 1
ATOM 2300 O O . ALA A 1 299 ? -30.543 8.259 45.889 1.00 60.16 299 ALA A O 1
ATOM 2301 N N . GLN A 1 300 ? -28.700 8.958 44.818 1.00 62.03 300 GLN A N 1
ATOM 2302 C CA . GLN A 1 300 ? -27.790 8.021 45.486 1.00 62.03 300 GLN A CA 1
ATOM 2303 C C . GLN A 1 300 ? -27.806 8.164 47.013 1.00 62.03 300 GLN A C 1
ATOM 2305 O O . GLN A 1 300 ? -27.814 7.162 47.722 1.00 62.03 300 GLN A O 1
ATOM 2310 N N . ARG A 1 301 ? -27.829 9.401 47.529 1.00 61.78 301 ARG A N 1
ATOM 2311 C CA . ARG A 1 301 ? -27.915 9.656 48.977 1.00 61.78 301 ARG A CA 1
ATOM 2312 C C . ARG A 1 301 ? -29.270 9.254 49.558 1.00 61.78 301 ARG A C 1
ATOM 2314 O O . ARG A 1 301 ? -29.309 8.790 50.689 1.00 61.78 301 ARG A O 1
ATOM 2321 N N . LEU A 1 302 ? -30.352 9.412 48.793 1.00 60.03 302 LEU A N 1
ATOM 2322 C CA . LEU A 1 302 ? -31.701 9.033 49.215 1.00 60.03 302 LEU A CA 1
ATOM 2323 C C . LEU A 1 302 ? -31.862 7.507 49.298 1.00 60.03 302 LEU A C 1
ATOM 2325 O O . LEU A 1 302 ? -32.388 7.005 50.283 1.00 60.03 302 LEU A O 1
ATOM 2329 N N . PHE A 1 303 ? -31.357 6.764 48.306 1.00 64.00 303 PHE A N 1
ATOM 2330 C CA . PHE A 1 303 ? -31.402 5.297 48.304 1.00 64.00 303 PHE A CA 1
ATOM 2331 C C . PHE A 1 303 ? -30.428 4.658 49.300 1.00 64.00 303 PHE A C 1
ATOM 2333 O O . PHE A 1 303 ? -30.711 3.580 49.799 1.00 64.00 303 PHE A O 1
ATOM 2340 N N . ALA A 1 304 ? -29.324 5.327 49.651 1.00 60.75 304 ALA A N 1
ATOM 2341 C CA . ALA A 1 304 ? -28.428 4.880 50.726 1.00 60.75 304 ALA A CA 1
ATOM 2342 C C . ALA A 1 304 ? -29.044 4.919 52.125 1.00 60.75 304 ALA A C 1
ATOM 2344 O O . ALA A 1 304 ? -28.484 4.317 53.036 1.00 60.75 304 ALA A O 1
ATOM 2345 N N . ALA A 1 305 ? -30.185 5.590 52.293 1.00 56.81 305 ALA A N 1
ATOM 2346 C CA . ALA A 1 305 ? -30.950 5.557 53.532 1.00 56.81 305 ALA A CA 1
ATOM 2347 C C . ALA A 1 305 ? -31.869 4.321 53.655 1.00 56.81 305 ALA A C 1
ATOM 2349 O O . ALA A 1 305 ? -32.419 4.107 54.730 1.00 56.81 305 ALA A O 1
ATOM 2350 N N . ASN A 1 306 ? -32.020 3.512 52.596 1.00 56.94 306 ASN A N 1
ATOM 2351 C CA . ASN A 1 306 ? -32.827 2.287 52.587 1.00 56.94 306 ASN A CA 1
ATOM 2352 C C . ASN A 1 306 ? -31.928 1.037 52.488 1.00 56.94 306 ASN A C 1
ATOM 2354 O O . ASN A 1 306 ? -30.954 1.027 51.735 1.00 56.94 306 ASN A O 1
ATOM 2358 N N . GLU A 1 307 ? -32.258 -0.026 53.230 1.00 53.09 307 GLU A N 1
ATOM 2359 C CA . GLU A 1 307 ? -31.611 -1.343 53.101 1.00 53.09 307 GLU A CA 1
ATOM 2360 C C . GLU A 1 307 ? -32.0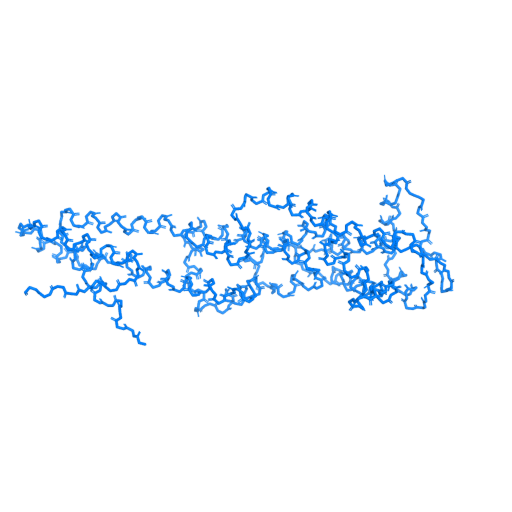37 -2.035 51.793 1.00 53.09 307 GLU A C 1
ATOM 2362 O O . GLU A 1 307 ? -33.206 -1.993 51.414 1.00 53.09 307 GLU A O 1
ATOM 2367 N N . LEU A 1 308 ? -31.076 -2.651 51.098 1.00 58.03 308 LEU A N 1
ATOM 2368 C CA . LEU A 1 308 ? -31.260 -3.317 49.799 1.00 58.03 308 LEU A CA 1
ATOM 2369 C C . LEU A 1 308 ? -31.386 -4.841 49.955 1.00 58.03 308 LEU A C 1
ATOM 2371 O O . LEU A 1 308 ? -30.716 -5.427 50.806 1.00 58.03 308 LEU A O 1
ATOM 2375 N N . ASP A 1 309 ? -32.184 -5.477 49.091 1.00 61.72 309 ASP A N 1
ATOM 2376 C CA . ASP A 1 309 ? -32.476 -6.923 49.090 1.00 61.72 309 ASP A CA 1
ATOM 2377 C C . ASP A 1 309 ? -31.661 -7.686 48.013 1.00 61.72 309 ASP A C 1
ATOM 2379 O O . ASP A 1 309 ? -31.219 -7.130 47.006 1.00 61.72 309 ASP A O 1
ATOM 2383 N N . ALA A 1 310 ? -31.475 -8.997 48.195 1.00 61.31 310 ALA A N 1
ATOM 2384 C CA . ALA A 1 310 ? -30.794 -9.917 47.280 1.00 61.31 310 ALA A CA 1
ATOM 2385 C C . ALA A 1 310 ? -31.404 -9.953 45.861 1.00 61.31 310 ALA A C 1
ATOM 2387 O O . ALA A 1 310 ? -30.709 -10.272 44.890 1.00 61.31 310 ALA A O 1
ATOM 2388 N N . ASN A 1 311 ? -32.681 -9.590 45.721 1.00 66.56 311 ASN A N 1
ATOM 2389 C CA . ASN A 1 311 ? -33.361 -9.472 44.430 1.00 66.56 311 ASN A CA 1
ATOM 2390 C C . ASN A 1 311 ? -32.751 -8.389 43.522 1.00 66.56 311 ASN A C 1
ATOM 2392 O O . ASN A 1 311 ? -32.646 -8.599 42.309 1.00 66.56 311 ASN A O 1
ATOM 2396 N N . ASP A 1 312 ? -32.256 -7.286 44.090 1.00 65.50 312 ASP A N 1
ATOM 2397 C CA . ASP A 1 312 ? -31.664 -6.181 43.324 1.00 65.50 312 ASP A CA 1
ATOM 2398 C C . ASP A 1 312 ? -30.334 -6.592 42.671 1.00 65.50 312 ASP A C 1
ATOM 2400 O O . ASP A 1 312 ? -30.022 -6.205 41.540 1.00 65.50 312 ASP A O 1
ATOM 2404 N N . ALA A 1 313 ? -29.558 -7.438 43.356 1.00 62.72 313 ALA A N 1
ATOM 2405 C CA . ALA A 1 313 ? -28.304 -7.978 42.838 1.00 62.72 313 ALA A CA 1
ATOM 2406 C C . ALA A 1 313 ? -28.533 -8.961 41.672 1.00 62.72 313 ALA A C 1
ATOM 2408 O O . ALA A 1 313 ? -27.790 -8.939 40.686 1.00 62.72 313 ALA A O 1
ATOM 2409 N N . MET A 1 314 ? -29.581 -9.794 41.740 1.00 68.19 314 MET A N 1
ATOM 2410 C CA . MET A 1 314 ? -29.947 -10.706 40.646 1.00 68.19 314 MET A CA 1
ATOM 2411 C C . MET A 1 314 ? -30.413 -9.954 39.396 1.00 68.19 314 MET A C 1
ATOM 2413 O O . MET A 1 314 ? -29.963 -10.268 38.290 1.00 68.19 314 MET A O 1
ATOM 2417 N N . GLN A 1 315 ? -31.267 -8.937 39.556 1.00 67.00 315 GLN A N 1
ATOM 2418 C CA . GLN A 1 315 ? -31.715 -8.103 38.435 1.00 67.00 315 GLN A CA 1
ATOM 2419 C C . GLN A 1 315 ? -30.543 -7.368 37.777 1.00 67.00 315 GLN A C 1
ATOM 2421 O O . GLN A 1 315 ? -30.466 -7.285 36.548 1.00 67.00 315 GLN A O 1
ATOM 2426 N N . ALA A 1 316 ? -29.573 -6.911 38.572 1.00 63.34 316 ALA A N 1
ATOM 2427 C CA . ALA A 1 316 ? -28.351 -6.320 38.048 1.00 63.34 316 ALA A CA 1
ATOM 2428 C C . ALA A 1 316 ? -27.492 -7.299 37.252 1.00 63.34 316 ALA A C 1
ATOM 2430 O O . ALA A 1 316 ? -27.010 -6.946 36.174 1.00 63.34 316 ALA A O 1
ATOM 2431 N N . GLY A 1 317 ? -27.354 -8.538 37.727 1.00 64.12 317 GLY A N 1
ATOM 2432 C CA . GLY A 1 317 ? -26.685 -9.602 36.980 1.00 64.12 317 GLY A CA 1
ATOM 2433 C C . GLY A 1 317 ? -27.325 -9.846 35.609 1.00 64.12 317 GLY A C 1
ATOM 2434 O O . GLY A 1 317 ? -26.621 -9.915 34.600 1.00 64.12 317 GLY A O 1
ATOM 2435 N N . GLN A 1 318 ? -28.659 -9.896 35.545 1.00 72.00 318 GLN A N 1
ATOM 2436 C CA . GLN A 1 318 ? -29.399 -10.081 34.291 1.00 72.00 318 GLN A CA 1
ATOM 2437 C C . GLN A 1 318 ? -29.278 -8.876 33.345 1.00 72.00 318 GLN A C 1
ATOM 2439 O O . GLN A 1 318 ? -29.071 -9.060 32.144 1.00 72.00 318 GLN A O 1
ATOM 2444 N N . ALA A 1 319 ? -29.342 -7.649 33.867 1.00 66.69 319 ALA A N 1
ATOM 2445 C CA . ALA A 1 319 ? -29.186 -6.427 33.077 1.00 66.69 319 ALA A CA 1
ATOM 2446 C C . ALA A 1 319 ? -27.762 -6.270 32.511 1.00 66.69 319 ALA A C 1
ATOM 2448 O O . ALA A 1 319 ? -27.576 -5.871 31.359 1.00 66.69 319 ALA A O 1
ATOM 2449 N N . VAL A 1 320 ? -26.739 -6.626 33.295 1.00 67.44 320 VAL A N 1
ATOM 2450 C CA . VAL A 1 320 ? -25.342 -6.685 32.838 1.00 67.44 320 VAL A CA 1
ATOM 2451 C C . VAL A 1 320 ? -25.173 -7.755 31.756 1.00 67.44 320 VAL A C 1
ATOM 2453 O O . VAL A 1 320 ? -24.548 -7.495 30.723 1.00 67.44 320 VAL A O 1
ATOM 2456 N N . ALA A 1 321 ? -25.776 -8.933 31.944 1.00 68.56 321 ALA A N 1
ATOM 2457 C CA . ALA A 1 321 ? -25.746 -10.007 30.956 1.00 68.56 321 ALA A CA 1
ATOM 2458 C C . ALA A 1 321 ? -26.405 -9.576 29.631 1.00 68.56 321 ALA A C 1
ATOM 2460 O O . ALA A 1 321 ? -25.798 -9.722 28.566 1.00 68.56 321 ALA A O 1
ATOM 2461 N N . SER A 1 322 ? -27.583 -8.949 29.667 1.00 69.19 322 SER A N 1
ATOM 2462 C CA . SER A 1 322 ? -28.271 -8.484 28.455 1.00 69.19 322 SER A CA 1
ATOM 2463 C C . SER A 1 322 ? -27.489 -7.379 27.730 1.00 69.19 322 SER A C 1
ATOM 2465 O O . SER A 1 322 ? -27.300 -7.435 26.510 1.00 69.19 322 SER A O 1
ATOM 2467 N N . ALA A 1 323 ? -26.937 -6.418 28.480 1.00 66.56 323 ALA A N 1
ATOM 2468 C CA . ALA A 1 323 ? -26.126 -5.336 27.931 1.00 66.56 323 ALA A CA 1
ATOM 2469 C C . ALA A 1 323 ? -24.807 -5.832 27.322 1.00 66.56 323 ALA A C 1
ATOM 2471 O O . ALA A 1 323 ? -24.321 -5.250 26.349 1.00 66.56 323 ALA A O 1
ATOM 2472 N N . SER A 1 324 ? -24.235 -6.921 27.847 1.00 65.62 324 SER A N 1
ATOM 2473 C CA . SER A 1 324 ? -23.047 -7.555 27.265 1.00 65.62 324 SER A CA 1
ATOM 2474 C C . SER A 1 324 ? -23.326 -8.211 25.906 1.00 65.62 324 SER A C 1
ATOM 2476 O O . SER A 1 324 ? -22.485 -8.134 25.011 1.00 65.62 324 SER A O 1
ATOM 2478 N N . GLN A 1 325 ? -24.526 -8.767 25.710 1.00 65.75 325 GLN A N 1
ATOM 2479 C CA . GLN A 1 325 ? -24.965 -9.377 24.447 1.00 65.75 325 GLN A CA 1
ATOM 2480 C C . GLN A 1 325 ? -25.482 -8.338 23.430 1.00 65.75 325 GLN A C 1
ATOM 2482 O O . GLN A 1 325 ? -25.547 -8.598 22.225 1.00 65.75 325 GLN A O 1
ATOM 2487 N N . GLY A 1 326 ? -25.783 -7.119 23.889 1.00 55.75 326 GLY A N 1
ATOM 2488 C CA . GLY A 1 326 ? -26.410 -6.075 23.077 1.00 55.75 326 GLY A CA 1
ATOM 2489 C C . GLY A 1 326 ? -27.913 -6.291 22.875 1.00 55.75 326 GLY A C 1
ATOM 2490 O O . GLY A 1 326 ? -28.466 -5.740 21.926 1.00 55.75 326 GLY A O 1
ATOM 2491 N N . ASN A 1 327 ? -28.545 -7.074 23.755 1.00 47.41 327 ASN A N 1
ATOM 2492 C CA . ASN A 1 327 ? -29.977 -7.365 23.757 1.00 47.41 327 ASN A CA 1
ATOM 2493 C C . ASN A 1 327 ? -30.697 -6.603 24.878 1.00 47.41 327 ASN A C 1
ATOM 2495 O O . ASN A 1 327 ? -30.120 -6.316 25.931 1.00 47.41 327 ASN A O 1
ATOM 2499 N N . ALA A 1 328 ? -31.981 -6.314 24.656 1.00 43.19 328 ALA A N 1
ATOM 2500 C CA . ALA A 1 328 ? -32.871 -5.822 25.698 1.00 43.19 328 ALA A CA 1
ATOM 2501 C C . ALA A 1 328 ? -33.072 -6.923 26.753 1.00 43.19 328 ALA A C 1
ATOM 2503 O O . ALA A 1 328 ? -33.485 -8.027 26.398 1.00 43.19 328 ALA A O 1
ATOM 2504 N N . ALA A 1 329 ? -32.810 -6.651 28.033 1.00 40.69 329 ALA A N 1
ATOM 2505 C CA . ALA A 1 329 ? -33.386 -7.479 29.095 1.00 40.69 329 ALA A CA 1
ATOM 2506 C C . ALA A 1 329 ? -34.921 -7.356 29.018 1.00 40.69 329 ALA A C 1
ATOM 2508 O O . ALA A 1 329 ? -35.412 -6.225 28.904 1.00 40.69 329 ALA A O 1
ATOM 2509 N N . PRO A 1 330 ? -35.688 -8.459 29.081 1.00 35.19 330 PRO A N 1
ATOM 2510 C CA . PRO A 1 330 ? -37.120 -8.351 29.287 1.00 35.19 330 PRO A CA 1
ATOM 2511 C C . PRO A 1 330 ? -37.350 -7.721 30.663 1.00 35.19 330 PRO A C 1
ATOM 2513 O O . PRO A 1 330 ? -36.759 -8.152 31.652 1.00 35.19 330 PRO A O 1
ATOM 2516 N N . LEU A 1 331 ? -38.198 -6.692 30.721 1.00 36.91 331 LEU A N 1
ATOM 2517 C CA . LEU A 1 331 ? -38.786 -6.239 31.978 1.00 36.91 331 LEU A CA 1
ATOM 2518 C C . LEU A 1 331 ? -39.568 -7.421 32.558 1.00 36.91 331 LEU A C 1
ATOM 2520 O O . LEU A 1 331 ? -40.624 -7.774 32.037 1.00 36.91 331 LEU A O 1
ATOM 2524 N N . LEU A 1 332 ? -39.040 -8.051 33.605 1.00 35.09 332 LEU A N 1
ATOM 2525 C CA . LEU A 1 332 ? -39.850 -8.907 34.458 1.00 35.09 332 LEU A CA 1
ATOM 2526 C C . LEU A 1 332 ? -40.749 -7.973 35.265 1.00 35.09 332 LEU A C 1
ATOM 2528 O O . LEU A 1 332 ? -40.290 -7.272 36.162 1.00 35.09 332 LEU A O 1
ATOM 2532 N N . SER A 1 333 ? -42.018 -7.909 34.871 1.00 29.59 333 SER A N 1
ATOM 2533 C CA . SER A 1 333 ? -43.075 -7.294 35.662 1.00 29.59 333 SER A CA 1
ATOM 2534 C C . SER A 1 333 ? -43.224 -8.072 36.969 1.00 29.59 333 SER A C 1
ATOM 2536 O O . SER A 1 333 ? -43.595 -9.247 36.932 1.00 29.59 333 SER A O 1
ATOM 2538 N N . THR A 1 334 ? -42.923 -7.422 38.090 1.00 31.22 334 THR A N 1
ATOM 2539 C CA . THR A 1 334 ? -43.449 -7.785 39.412 1.00 31.22 334 THR A CA 1
ATOM 2540 C C . THR A 1 334 ? -44.733 -7.021 39.659 1.00 31.22 334 THR A C 1
ATOM 2542 O O . THR A 1 334 ? -44.685 -5.781 39.476 1.00 31.22 334 THR A O 1
#

Secondary structure (DSSP, 8-state):
---SSHHHHHHHHHHHHS-THHHHHHHHHHHHHHHHHHHHHHHHHHHHTT-TT--HHHHHHHHHHHHHHHHHHHHHHHTT-EEEPPHHHHHHHHT-HHHHHHHHHHHHHTT-----TTS--TT-EEEHHHHHHHHHHHHHHHHHT--GGGPPPHHHHHHHHHHHHHHHHHHHHSPBPTTT-SBHHHHHHHH---HHHHHHHHHHHHHTTT-SSS-HHHHTTT--HHHHHHHHHHHHHHHHHHHTSHHHHHHHHTGGG-HHHHHHHHHHHGGGHHHHHHHHHHHHHHHGGGGTT-S-HHHHHHHTTSPPPHHHHHHHHHHHHHHHHT-PPP----

pLDDT: mean 83.16, std 13.9, range [29.59, 97.62]

Radius of gyration: 28.5 Å; chains: 1; bounding box: 71×37×86 Å